Protein AF-A0A9D1YHA6-F1 (afdb_monomer_lite)

Foldseek 3Di:
DDDDDDDDDDPDDPPPVVVVPPPDPDPPDLQVLLVQQVVVQVPDQKDWAWDKDWDWDADPNDTWIKIKTKIKIWGNDPVWTKIWIWIWIDGRVDIWIKIWIDTDQKIWIQTRNDIDIDRHDPVRVVVVCCVQPPDLDDRVVQWAPWDWDQDP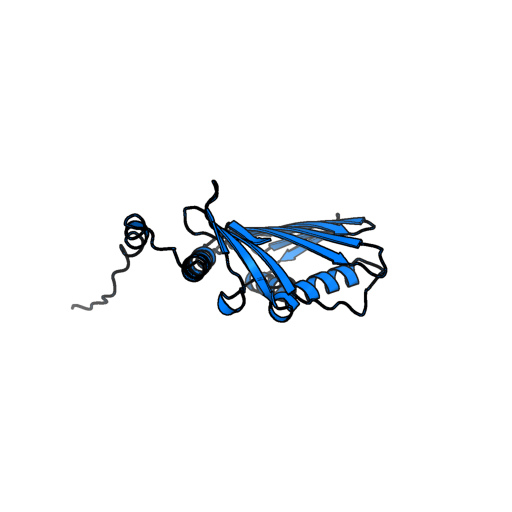FGIKTKTKGAQVSCVRVVVNVQVVCVVPPPDRDPDDGDGMDMKMWDAGPVSHTHYID

Structure (mmCIF, N/CA/C/O backbone):
data_AF-A0A9D1YHA6-F1
#
_entry.id   AF-A0A9D1YHA6-F1
#
loop_
_atom_site.group_PDB
_atom_site.id
_atom_site.type_symbol
_atom_site.label_atom_id
_atom_site.label_alt_id
_atom_site.label_comp_id
_atom_site.label_asym_id
_atom_site.label_entity_id
_atom_site.label_seq_id
_atom_site.pdbx_PDB_ins_code
_atom_site.Cartn_x
_atom_site.Cartn_y
_atom_site.Cartn_z
_atom_site.occupancy
_atom_site.B_iso_or_equiv
_atom_site.auth_seq_id
_atom_site.auth_comp_id
_atom_site.auth_asym_id
_atom_site.auth_atom_id
_atom_site.pdbx_PDB_model_num
ATOM 1 N N . MET A 1 1 ? 9.155 -53.802 -12.401 1.00 34.78 1 MET A N 1
ATOM 2 C CA . MET A 1 1 ? 9.850 -52.800 -11.570 1.00 34.78 1 MET A CA 1
ATOM 3 C C . MET A 1 1 ? 8.864 -51.696 -11.257 1.00 34.78 1 MET A C 1
ATOM 5 O O . MET A 1 1 ? 8.619 -50.834 -12.088 1.00 34.78 1 MET A O 1
ATOM 9 N N . GLU A 1 2 ? 8.238 -51.800 -10.090 1.00 32.78 2 GLU A N 1
ATOM 10 C CA . GLU A 1 2 ? 7.560 -50.682 -9.444 1.00 32.78 2 GLU A CA 1
ATOM 11 C C . GLU A 1 2 ? 8.609 -49.668 -8.976 1.00 32.78 2 GLU A C 1
ATOM 13 O O . GLU A 1 2 ? 9.651 -50.060 -8.452 1.00 32.78 2 GLU A O 1
ATOM 18 N N . ASN A 1 3 ? 8.306 -48.374 -9.086 1.00 31.22 3 ASN A N 1
ATOM 19 C CA . ASN A 1 3 ? 8.620 -47.468 -7.991 1.00 31.22 3 ASN A CA 1
ATOM 20 C C . ASN A 1 3 ? 7.616 -46.315 -7.935 1.00 31.22 3 ASN A C 1
ATOM 22 O O . ASN A 1 3 ? 7.449 -45.541 -8.874 1.00 31.22 3 ASN A O 1
ATOM 26 N N . LYS A 1 4 ? 6.928 -46.267 -6.796 1.00 36.62 4 LYS A N 1
ATOM 27 C CA . LYS A 1 4 ? 5.925 -45.290 -6.384 1.00 36.62 4 LYS A CA 1
ATOM 28 C C . LYS A 1 4 ? 6.600 -43.972 -6.002 1.00 36.62 4 LYS A C 1
ATOM 30 O O . LYS A 1 4 ? 7.615 -43.990 -5.311 1.00 36.62 4 LYS A O 1
ATOM 35 N N . LYS A 1 5 ? 5.932 -42.849 -6.273 1.00 32.72 5 LYS A N 1
ATOM 36 C CA . LYS A 1 5 ? 5.805 -41.769 -5.284 1.00 32.72 5 LYS A CA 1
ATOM 37 C C . LYS A 1 5 ? 4.345 -41.325 -5.215 1.00 32.72 5 LYS A C 1
ATOM 39 O O . LYS A 1 5 ? 3.792 -40.787 -6.165 1.00 32.72 5 LYS A O 1
ATOM 44 N N . CYS A 1 6 ? 3.739 -41.655 -4.078 1.00 28.19 6 CYS A N 1
ATOM 45 C CA . CYS A 1 6 ? 2.502 -41.093 -3.556 1.00 28.19 6 CYS A CA 1
ATOM 46 C C . CYS A 1 6 ? 2.697 -39.630 -3.120 1.00 28.19 6 CYS A C 1
ATOM 48 O O . CYS A 1 6 ? 3.820 -39.132 -3.082 1.00 28.19 6 CYS A O 1
ATOM 50 N N . VAL A 1 7 ? 1.582 -39.073 -2.635 1.00 27.59 7 VAL A N 1
ATOM 51 C CA . VAL A 1 7 ? 1.371 -37.832 -1.871 1.00 27.59 7 VAL A CA 1
ATOM 52 C C . VAL A 1 7 ? 0.896 -36.686 -2.768 1.00 27.59 7 VAL A C 1
ATOM 54 O O . VAL A 1 7 ? 1.603 -36.259 -3.662 1.00 27.59 7 VAL A O 1
ATOM 57 N N . GLY A 1 8 ? -0.305 -36.145 -2.603 1.00 23.52 8 GLY A N 1
ATOM 58 C CA . GLY A 1 8 ? -1.311 -36.345 -1.568 1.00 23.52 8 GLY 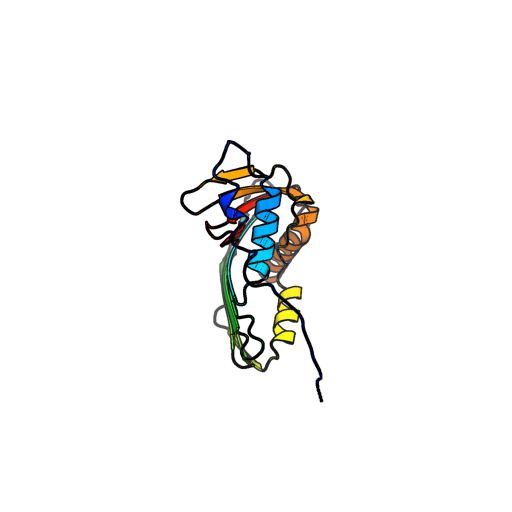A CA 1
ATOM 59 C C . GLY A 1 8 ? -2.441 -35.348 -1.807 1.00 23.52 8 GLY A C 1
ATOM 60 O O . GLY A 1 8 ? -2.242 -34.294 -2.401 1.00 23.52 8 GLY A O 1
ATOM 61 N N . TRP A 1 9 ? -3.640 -35.734 -1.402 1.00 31.47 9 TRP A N 1
ATOM 62 C CA . TRP A 1 9 ? -4.872 -34.974 -1.536 1.00 31.47 9 TRP A CA 1
ATOM 63 C C . TRP A 1 9 ? -4.775 -33.562 -0.937 1.00 31.47 9 TRP A C 1
ATOM 65 O O . TRP A 1 9 ? -4.384 -33.415 0.216 1.00 31.47 9 TRP A O 1
ATOM 75 N N . ALA A 1 10 ? -5.219 -32.550 -1.684 1.00 30.31 10 ALA A N 1
ATOM 76 C CA . ALA A 1 10 ? -5.719 -31.283 -1.132 1.00 30.31 10 ALA A CA 1
ATOM 77 C C . ALA A 1 10 ? -6.731 -30.595 -2.077 1.00 30.31 10 ALA A C 1
ATOM 79 O O . ALA A 1 10 ? -6.896 -29.379 -2.059 1.00 30.31 10 ALA A O 1
ATOM 80 N N . GLY A 1 11 ? -7.422 -31.374 -2.916 1.00 33.06 11 GLY A N 1
ATOM 81 C CA . GLY A 1 11 ? -8.695 -30.956 -3.498 1.00 33.06 11 GLY A CA 1
ATOM 82 C C . GLY A 1 11 ? -9.801 -31.268 -2.489 1.00 33.06 11 GLY A C 1
ATOM 83 O O . GLY A 1 11 ? -9.826 -32.376 -1.965 1.00 33.06 11 GLY A O 1
ATOM 84 N N . LEU A 1 12 ? -10.688 -30.304 -2.231 1.00 32.16 12 LEU A N 1
ATOM 85 C CA . LEU A 1 12 ? -11.806 -30.350 -1.270 1.00 32.16 12 LEU A CA 1
ATOM 86 C C . LEU A 1 12 ? -11.450 -30.216 0.223 1.00 32.16 12 LEU A C 1
ATOM 88 O O . LEU A 1 12 ? -11.663 -31.129 1.012 1.00 32.16 12 LEU A O 1
ATOM 92 N N . LEU A 1 13 ? -11.031 -29.022 0.652 1.00 32.69 13 LEU A N 1
ATOM 93 C CA . LEU A 1 13 ? -11.258 -28.575 2.041 1.00 32.69 13 LEU A CA 1
ATOM 94 C C . LEU A 1 13 ? -11.484 -27.056 2.181 1.00 32.69 13 LEU A C 1
ATOM 96 O O . LEU A 1 13 ? -11.386 -26.518 3.277 1.00 32.69 13 LEU A O 1
ATOM 100 N N . LEU A 1 14 ? -11.828 -26.355 1.088 1.00 34.94 14 LEU A N 1
ATOM 101 C CA . LEU A 1 14 ? -12.089 -24.905 1.117 1.00 34.94 14 LEU A CA 1
ATOM 102 C C . LEU A 1 14 ? -13.582 -24.520 1.080 1.00 34.94 14 LEU A C 1
AT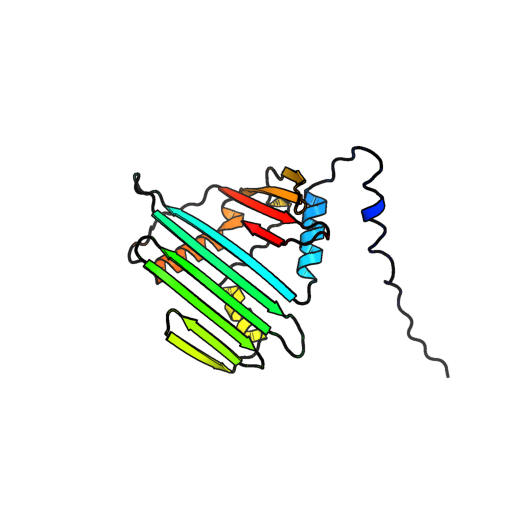OM 104 O O . LEU A 1 14 ? -13.910 -23.368 1.329 1.00 34.94 14 LEU A O 1
ATOM 108 N N . CYS A 1 15 ? -14.497 -25.464 0.827 1.00 34.50 15 CYS A N 1
ATOM 109 C CA . CYS A 1 15 ? -15.938 -25.175 0.716 1.00 34.50 15 CYS A CA 1
ATOM 110 C C . CYS A 1 15 ? -16.772 -25.539 1.959 1.00 34.50 15 CYS A C 1
ATOM 112 O O . CYS A 1 15 ? -17.969 -25.282 1.964 1.00 34.50 15 CYS A O 1
ATOM 114 N N . VAL A 1 16 ? -16.179 -26.111 3.017 1.00 36.28 16 VAL A N 1
ATOM 115 C CA . VAL A 1 16 ? -16.937 -26.605 4.193 1.00 36.28 16 VAL A CA 1
ATOM 116 C C . VAL A 1 16 ? -16.938 -25.623 5.378 1.00 36.28 16 VAL A C 1
ATOM 118 O O . VAL A 1 16 ? -17.734 -25.771 6.300 1.00 36.28 16 VAL A O 1
ATOM 121 N N . LEU A 1 17 ? -16.124 -24.561 5.349 1.00 40.34 17 LEU A N 1
ATOM 122 C CA . LEU A 1 17 ? -16.143 -23.531 6.403 1.00 40.34 17 LEU A CA 1
ATOM 123 C C . LEU A 1 17 ? -17.238 -22.467 6.209 1.00 40.34 17 LEU A C 1
ATOM 125 O O . LEU A 1 17 ? -17.644 -21.851 7.188 1.00 40.34 17 LEU A O 1
ATOM 129 N N . LEU A 1 18 ? -17.782 -22.298 4.995 1.00 42.56 18 LEU A N 1
ATOM 130 C CA . LEU A 1 18 ? -18.871 -21.340 4.741 1.00 42.56 18 LEU A CA 1
ATOM 131 C C . LEU A 1 18 ? -20.268 -21.863 5.116 1.00 42.56 18 LEU A C 1
ATOM 133 O O . LEU A 1 18 ? -21.186 -21.070 5.292 1.00 42.56 18 LEU A O 1
ATOM 137 N N . THR A 1 19 ? -20.455 -23.175 5.278 1.00 42.34 19 THR A N 1
ATOM 138 C CA . THR A 1 19 ? -21.773 -23.752 5.600 1.00 42.34 19 THR A CA 1
ATOM 139 C C . THR A 1 19 ? -22.068 -23.854 7.099 1.00 42.34 19 THR A C 1
ATOM 141 O O . THR A 1 19 ? -23.192 -24.188 7.457 1.00 42.34 19 THR A O 1
ATOM 144 N N . MET A 1 20 ? -21.113 -23.548 7.988 1.00 43.22 20 MET A N 1
ATOM 145 C CA . MET A 1 20 ? -21.358 -23.553 9.444 1.00 43.22 20 MET A CA 1
ATOM 146 C C . MET A 1 20 ? -21.878 -22.217 10.005 1.00 43.22 20 MET A C 1
ATOM 148 O O . MET A 1 20 ? -22.167 -22.146 11.192 1.00 43.22 20 MET A O 1
ATOM 152 N N . LEU A 1 21 ? -22.041 -21.173 9.183 1.00 43.38 21 LEU A N 1
ATOM 153 C CA . LEU A 1 21 ? -22.431 -19.832 9.653 1.00 43.38 21 LEU A CA 1
ATOM 154 C C . LEU A 1 21 ? -23.911 -19.467 9.437 1.00 43.38 21 LEU A C 1
ATOM 156 O O . LEU A 1 21 ? -24.328 -18.381 9.819 1.00 43.38 21 LEU A O 1
ATOM 160 N N . LEU A 1 22 ? -24.728 -20.362 8.869 1.00 42.78 22 LEU A N 1
ATOM 161 C CA . LEU A 1 22 ? -26.155 -20.097 8.605 1.00 42.78 22 LEU A CA 1
ATOM 162 C C . LEU A 1 22 ? -27.115 -20.803 9.582 1.00 42.78 22 LEU A C 1
ATOM 164 O O . LEU A 1 22 ? -28.307 -20.923 9.311 1.00 42.78 22 LEU A O 1
ATOM 168 N N . GLY A 1 23 ? -26.616 -21.249 10.738 1.00 39.34 23 GLY A N 1
ATOM 169 C CA . GLY A 1 23 ? -27.418 -21.878 11.788 1.00 39.34 23 GLY A CA 1
ATOM 170 C C . GLY A 1 23 ? -27.146 -21.280 13.165 1.00 39.34 23 GLY A C 1
ATOM 171 O O . GLY A 1 23 ? -26.328 -21.807 13.908 1.00 39.34 23 GLY A O 1
ATOM 172 N N . GLY A 1 24 ? -27.879 -20.222 13.522 1.00 34.75 24 GLY A N 1
ATOM 173 C CA . GLY A 1 24 ? -27.889 -19.631 14.866 1.00 34.75 24 GLY A CA 1
ATOM 174 C C . GLY A 1 24 ? -26.961 -18.424 15.022 1.00 34.75 24 GLY A C 1
ATOM 175 O O . GLY A 1 24 ? -25.910 -18.363 14.398 1.00 34.75 24 GLY A O 1
ATOM 176 N N . CYS A 1 25 ? -27.368 -17.454 15.849 1.00 42.62 25 CYS A N 1
ATOM 177 C CA . CYS A 1 25 ? -26.646 -16.221 16.190 1.00 42.62 25 CYS A CA 1
ATOM 178 C C . CYS A 1 25 ? -25.287 -16.479 16.871 1.00 42.62 25 CYS A C 1
ATOM 180 O O . CYS A 1 25 ? -25.093 -16.135 18.037 1.00 42.62 25 CYS A O 1
ATOM 182 N N . GLN A 1 26 ? -24.339 -17.097 16.177 1.00 48.19 26 GLN A N 1
ATOM 183 C CA . GLN A 1 26 ? -22.956 -17.156 16.608 1.00 48.19 26 GLN A CA 1
ATOM 184 C C . GLN A 1 26 ? -22.266 -15.919 16.048 1.00 48.19 26 GLN A C 1
ATOM 186 O O . GLN A 1 26 ? -22.027 -15.804 14.850 1.00 48.19 26 GLN A O 1
ATOM 191 N N . GLN A 1 27 ? -22.014 -14.957 16.933 1.00 59.53 27 GLN A N 1
ATOM 192 C CA . GLN A 1 27 ? -21.239 -13.765 16.623 1.00 59.53 27 GLN A CA 1
ATOM 193 C C . GLN A 1 27 ? -19.869 -14.221 16.106 1.00 59.53 27 GLN A C 1
ATOM 195 O O . GLN A 1 27 ? -19.070 -14.782 16.856 1.00 59.53 27 GLN A O 1
ATOM 200 N N . VAL A 1 28 ? -19.647 -14.062 14.802 1.00 67.81 28 VAL A N 1
ATOM 201 C CA . VAL A 1 28 ? -18.403 -14.451 14.139 1.00 67.81 28 VAL A CA 1
ATOM 202 C C . VAL A 1 28 ? -17.265 -13.664 14.781 1.00 67.81 28 VAL A C 1
ATOM 204 O O . VAL A 1 28 ? -17.340 -12.440 14.841 1.00 67.81 28 VAL A O 1
ATOM 207 N N . ASP A 1 29 ? -16.232 -14.351 15.281 1.00 83.25 29 ASP A N 1
ATOM 208 C CA . ASP A 1 29 ? -15.072 -13.685 15.882 1.00 83.25 29 ASP A CA 1
ATOM 209 C C . ASP A 1 29 ? -14.367 -12.831 14.812 1.00 83.25 29 ASP A C 1
ATOM 211 O O . ASP A 1 29 ? -13.764 -13.404 13.892 1.00 83.25 29 ASP A O 1
ATOM 215 N N . PRO A 1 30 ? -14.384 -11.486 14.922 1.00 84.31 30 PRO A N 1
ATOM 216 C CA . PRO A 1 30 ? -13.805 -10.599 13.915 1.00 84.31 30 PRO A CA 1
ATOM 217 C C . PRO A 1 30 ? -12.316 -10.869 13.674 1.00 84.31 30 PRO A C 1
ATOM 219 O O . PRO A 1 30 ? -11.812 -10.690 12.565 1.00 84.31 30 PRO A O 1
ATOM 222 N N . ARG A 1 31 ? -11.600 -11.358 14.696 1.00 86.88 31 ARG A N 1
ATOM 223 C CA . ARG A 1 31 ? -10.172 -11.685 14.593 1.00 86.88 31 ARG A CA 1
ATOM 224 C C . ARG A 1 31 ? -9.946 -12.855 13.645 1.00 86.88 31 ARG A C 1
ATOM 226 O O . ARG A 1 31 ? -9.036 -12.805 12.821 1.00 86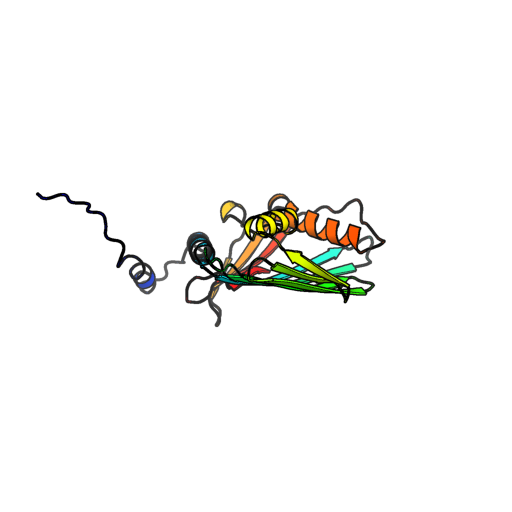.88 31 ARG A O 1
ATOM 233 N N . SER A 1 32 ? -10.784 -13.885 13.745 1.00 85.31 32 SER A N 1
ATOM 234 C CA . SER A 1 32 ? -10.693 -15.080 12.905 1.00 85.31 32 SER A CA 1
ATOM 235 C C . SER A 1 32 ? -10.937 -14.765 11.426 1.00 85.31 32 SER A C 1
ATOM 237 O O . SER A 1 32 ? -10.181 -15.229 10.569 1.00 85.31 32 SER A O 1
ATOM 239 N N . VAL A 1 33 ? -11.924 -13.908 11.136 1.00 85.69 33 VAL A N 1
ATOM 240 C CA . VAL A 1 33 ? -12.247 -13.468 9.772 1.00 85.69 33 VAL A CA 1
ATOM 241 C C . VAL A 1 33 ? -11.099 -12.660 9.188 1.00 85.69 33 VAL A C 1
ATOM 243 O O . VAL A 1 33 ? -10.645 -12.960 8.087 1.00 85.69 33 VAL A O 1
ATOM 246 N N . TYR A 1 34 ? -10.570 -11.693 9.944 1.00 84.69 34 TYR A N 1
ATOM 247 C CA . TYR A 1 34 ? -9.433 -10.896 9.496 1.00 84.69 34 TYR A CA 1
ATOM 248 C C . TYR A 1 34 ? -8.197 -11.761 9.211 1.00 84.69 34 TYR A C 1
ATOM 250 O O . TYR A 1 34 ? -7.599 -11.648 8.146 1.00 84.69 34 TYR A O 1
ATOM 258 N N . THR A 1 35 ? -7.827 -12.673 10.119 1.00 87.50 35 THR A N 1
ATOM 259 C CA . THR A 1 35 ? -6.670 -13.562 9.913 1.00 87.50 35 THR A CA 1
ATOM 260 C C . THR A 1 35 ? -6.844 -14.451 8.681 1.00 87.50 35 THR A C 1
ATOM 262 O O . THR A 1 35 ? -5.883 -14.690 7.946 1.00 87.50 35 THR A O 1
ATOM 265 N N . GLN A 1 36 ? -8.063 -14.931 8.420 1.00 86.44 36 GLN A N 1
ATOM 266 C CA . GLN A 1 36 ? -8.349 -15.690 7.207 1.00 86.44 36 GLN A CA 1
ATOM 267 C C . GLN A 1 36 ? -8.234 -14.817 5.953 1.00 86.44 36 GLN A C 1
ATOM 269 O O . GLN A 1 36 ? -7.604 -15.250 4.987 1.00 86.44 36 GLN A O 1
ATOM 274 N N . ALA A 1 37 ? -8.791 -13.604 5.979 1.00 86.31 37 ALA A N 1
ATOM 275 C CA . ALA A 1 37 ? -8.729 -12.671 4.862 1.00 86.31 37 ALA A CA 1
ATOM 276 C C . ALA A 1 37 ? -7.283 -12.276 4.538 1.00 86.31 37 ALA A C 1
ATOM 278 O O . ALA A 1 37 ? -6.869 -12.375 3.387 1.00 86.31 37 ALA A O 1
ATOM 279 N N . GLN A 1 38 ? -6.474 -11.969 5.557 1.00 85.19 38 GLN A N 1
ATOM 280 C CA . GLN A 1 38 ? -5.047 -11.684 5.404 1.00 85.19 38 GLN A CA 1
ATOM 281 C C . GLN A 1 38 ? -4.312 -12.854 4.738 1.00 85.19 38 GLN A C 1
ATOM 283 O O . GLN A 1 38 ? -3.593 -12.660 3.761 1.00 85.19 38 GLN A O 1
ATOM 288 N N . LYS A 1 39 ? -4.530 -14.088 5.213 1.00 86.38 39 LYS A N 1
ATOM 289 C CA . LYS A 1 39 ? -3.913 -15.282 4.618 1.00 86.38 39 LYS A CA 1
ATOM 290 C C . LYS A 1 39 ? -4.341 -15.491 3.164 1.00 86.38 39 LYS A C 1
ATOM 292 O O . LYS A 1 39 ? -3.531 -15.927 2.351 1.00 86.38 39 LYS A O 1
ATOM 297 N N . LYS A 1 40 ? -5.612 -15.234 2.846 1.00 86.62 40 LYS A N 1
ATOM 298 C CA . LYS A 1 40 ? -6.161 -15.436 1.503 1.00 86.62 40 LYS A CA 1
ATOM 299 C C . LYS A 1 40 ? -5.653 -14.382 0.521 1.00 86.62 40 LYS A C 1
ATOM 301 O O . LYS A 1 40 ? -5.254 -14.748 -0.580 1.00 86.62 40 LYS A O 1
ATOM 306 N N . THR A 1 41 ? -5.615 -13.116 0.934 1.00 81.25 41 THR A N 1
ATOM 307 C CA . THR A 1 41 ? -5.044 -12.011 0.154 1.00 81.25 41 THR A CA 1
ATOM 308 C C . THR A 1 41 ? -3.546 -12.210 -0.070 1.00 81.25 41 THR A C 1
ATOM 310 O O . THR A 1 41 ? -3.093 -12.110 -1.203 1.00 81.25 41 THR A O 1
ATOM 313 N N . ALA A 1 42 ? -2.788 -12.618 0.955 1.00 79.50 42 ALA A N 1
ATOM 314 C CA . ALA A 1 42 ? -1.352 -12.893 0.829 1.00 79.50 42 ALA A CA 1
ATOM 315 C C . ALA A 1 42 ? -1.012 -14.068 -0.111 1.00 79.50 42 ALA A C 1
ATOM 317 O O . ALA A 1 42 ? 0.137 -14.222 -0.512 1.00 79.50 42 ALA A O 1
ATOM 318 N N . ALA A 1 43 ? -1.989 -14.916 -0.447 1.00 84.12 43 ALA A N 1
ATOM 319 C CA . ALA A 1 43 ? -1.815 -16.038 -1.368 1.00 84.12 43 ALA A CA 1
ATOM 320 C C . ALA A 1 43 ? -2.167 -15.697 -2.829 1.00 84.12 43 ALA A C 1
ATOM 322 O O . ALA A 1 43 ? -2.115 -16.583 -3.685 1.00 84.12 43 ALA A O 1
ATOM 323 N N . LEU A 1 44 ? -2.576 -14.458 -3.123 1.00 82.94 44 LEU A N 1
ATOM 324 C CA . LEU A 1 44 ? -2.896 -14.031 -4.481 1.00 82.94 44 LEU A CA 1
ATOM 325 C C . LEU A 1 44 ? -1.621 -13.909 -5.329 1.00 82.94 44 LEU A C 1
ATOM 327 O O . LEU A 1 44 ? -0.636 -13.317 -4.905 1.00 82.94 44 LEU A O 1
ATOM 331 N N . SER A 1 45 ? -1.670 -14.408 -6.566 1.00 83.62 45 SER A N 1
ATOM 332 C CA . SER A 1 45 ? -0.617 -14.197 -7.574 1.00 83.62 45 SER A CA 1
ATOM 333 C C . SER A 1 45 ? -0.663 -12.803 -8.207 1.00 83.62 45 SER A C 1
ATOM 335 O O . SER A 1 45 ? 0.135 -12.490 -9.084 1.00 83.62 45 SER A O 1
ATOM 337 N N . GLY A 1 46 ? -1.595 -11.955 -7.784 1.00 82.50 46 GLY A N 1
ATOM 338 C CA . GLY A 1 46 ? -1.641 -10.552 -8.149 1.00 82.50 46 GLY A CA 1
ATOM 339 C C . GLY A 1 46 ? -2.697 -9.802 -7.351 1.00 82.50 46 GLY A C 1
ATOM 340 O O . GLY A 1 46 ? -3.714 -10.379 -6.961 1.00 82.50 46 GLY A O 1
ATOM 341 N N . SER A 1 47 ? -2.446 -8.524 -7.103 1.00 81.50 47 SER A N 1
ATOM 342 C CA . SER A 1 47 ? -3.344 -7.638 -6.365 1.00 81.50 47 SER A CA 1
ATOM 343 C C . SER A 1 47 ? -3.385 -6.260 -7.015 1.00 81.50 47 SER A C 1
ATOM 345 O O . SER A 1 47 ? -2.454 -5.850 -7.710 1.00 81.50 47 SER A O 1
ATOM 347 N N . GLU A 1 48 ? -4.495 -5.563 -6.799 1.00 84.38 48 GLU A N 1
ATOM 348 C CA . GLU A 1 48 ? -4.608 -4.122 -6.972 1.00 84.38 48 GLU A CA 1
ATOM 349 C C . GLU A 1 48 ? -4.998 -3.556 -5.612 1.00 84.38 48 GLU A C 1
ATOM 351 O O . GLU A 1 48 ? -6.009 -3.950 -5.033 1.00 84.38 48 GLU A O 1
ATOM 356 N N . GLU A 1 49 ? -4.149 -2.690 -5.083 1.00 76.94 49 GLU A N 1
ATOM 357 C CA . GLU A 1 49 ? -4.256 -2.121 -3.750 1.00 76.94 49 GLU A CA 1
ATOM 358 C C . GLU A 1 49 ? -4.367 -0.609 -3.874 1.00 76.94 49 GLU A C 1
ATOM 360 O O . GLU A 1 49 ? -3.561 0.034 -4.548 1.00 76.94 49 GLU A O 1
ATOM 365 N N . HIS A 1 50 ? -5.371 -0.048 -3.209 1.00 81.06 50 HIS A N 1
ATOM 366 C CA . HIS A 1 50 ? -5.528 1.388 -3.056 1.00 81.06 50 HIS A CA 1
ATOM 367 C C . HIS A 1 50 ? -5.219 1.744 -1.602 1.00 81.06 50 HIS A C 1
ATOM 369 O O . HIS A 1 50 ? -5.862 1.248 -0.675 1.00 81.06 50 HIS A O 1
ATOM 375 N N . ILE A 1 51 ? -4.204 2.581 -1.419 1.00 77.38 51 ILE A N 1
ATOM 376 C CA . ILE A 1 51 ? -3.722 3.070 -0.136 1.00 77.38 51 ILE A CA 1
ATOM 377 C C . ILE A 1 51 ? -3.946 4.580 -0.092 1.00 77.38 51 ILE A C 1
ATOM 379 O O . ILE A 1 51 ? -3.379 5.317 -0.897 1.00 77.38 51 ILE A O 1
ATOM 383 N N . GLN A 1 52 ? -4.723 5.038 0.887 1.00 82.19 52 GLN A N 1
ATOM 384 C CA . GLN A 1 52 ? -4.912 6.457 1.164 1.00 82.19 52 GLN A CA 1
ATOM 385 C C . GLN A 1 52 ? -4.346 6.783 2.549 1.00 82.19 52 GLN A C 1
ATOM 387 O O . GLN A 1 52 ? -4.897 6.362 3.562 1.00 82.19 52 GLN A O 1
ATOM 392 N N . LEU A 1 53 ? -3.260 7.556 2.612 1.00 79.19 53 LEU A N 1
ATOM 393 C CA . LEU A 1 53 ? -2.744 8.103 3.869 1.00 79.19 53 LEU A CA 1
ATOM 394 C C . LEU A 1 53 ? -3.088 9.583 3.981 1.00 79.19 53 LEU A C 1
ATOM 396 O O . LEU A 1 53 ? -2.857 10.354 3.055 1.00 79.19 53 LEU A O 1
ATOM 400 N N . THR A 1 54 ? -3.563 9.991 5.156 1.00 83.25 54 THR A N 1
ATOM 401 C CA . THR A 1 54 ? -3.715 11.403 5.520 1.00 83.25 54 THR A CA 1
ATOM 402 C C . THR A 1 54 ? -2.978 11.677 6.824 1.00 83.25 54 THR A C 1
ATOM 404 O O . THR A 1 54 ? -3.276 11.069 7.851 1.00 83.25 54 THR A O 1
ATOM 407 N N . LEU A 1 55 ? -2.030 12.612 6.795 1.00 80.56 55 LEU A N 1
ATOM 408 C CA . LEU A 1 55 ? -1.385 13.148 7.988 1.00 80.56 55 LEU A CA 1
ATOM 409 C C . LEU A 1 55 ? -1.872 14.575 8.218 1.00 80.56 55 LEU A C 1
ATOM 411 O O . LEU A 1 55 ? -1.738 15.435 7.350 1.00 80.56 55 LEU A O 1
ATOM 415 N N . VAL A 1 56 ? -2.404 14.822 9.411 1.00 80.81 56 VAL A N 1
ATOM 416 C CA . VAL A 1 56 ? -2.773 16.161 9.869 1.00 80.81 56 VAL A CA 1
ATOM 417 C C . VAL A 1 56 ? -1.777 16.591 10.936 1.00 80.81 56 VAL A C 1
ATOM 419 O O . VAL A 1 56 ? -1.606 15.908 11.947 1.00 80.81 56 VAL A O 1
ATOM 422 N N . LEU A 1 57 ? -1.111 17.715 10.697 1.00 77.81 57 LEU A N 1
ATOM 423 C CA . LEU A 1 57 ? -0.224 18.366 11.650 1.00 77.81 57 LEU A CA 1
ATOM 424 C C . LEU A 1 57 ? -0.903 19.633 12.154 1.00 77.81 57 LEU A C 1
ATOM 426 O O . LEU A 1 57 ? -1.231 20.499 11.354 1.00 77.81 57 LEU A O 1
ATOM 430 N N . ASP A 1 58 ? -1.081 19.748 13.467 1.00 75.19 58 ASP A N 1
ATOM 431 C CA . ASP A 1 58 ? -1.688 20.921 14.106 1.00 75.19 58 ASP A CA 1
ATOM 432 C C . ASP A 1 58 ? -0.723 21.559 15.122 1.00 75.19 58 ASP A C 1
ATOM 434 O O . ASP A 1 58 ? -0.860 21.369 16.336 1.00 75.19 58 ASP A O 1
ATOM 438 N N . PRO A 1 59 ? 0.328 22.257 14.653 1.00 69.44 59 PRO A N 1
ATOM 439 C CA . PRO A 1 59 ? 1.107 23.141 15.501 1.00 69.44 59 PRO A CA 1
ATOM 440 C C . PRO A 1 59 ? 0.306 24.418 15.792 1.00 69.44 59 PRO A C 1
ATOM 442 O O . PRO A 1 59 ? -0.017 25.188 14.889 1.00 69.44 59 PRO A O 1
ATOM 445 N N . GLU A 1 60 ? 0.010 24.657 17.071 1.00 65.12 60 GLU A N 1
ATOM 446 C CA . GLU A 1 60 ? -0.507 25.941 17.577 1.00 65.12 60 GLU A CA 1
ATOM 447 C C . GLU A 1 60 ? -1.779 26.463 16.863 1.00 65.12 60 GLU A C 1
ATOM 449 O O . GLU A 1 60 ? -2.003 27.671 16.780 1.00 65.12 60 GLU A O 1
ATOM 454 N N . GLY A 1 61 ? -2.645 25.564 16.374 1.00 62.69 61 GLY A N 1
ATOM 455 C CA . GLY A 1 61 ? -3.927 25.903 15.745 1.00 62.69 61 GLY A CA 1
ATOM 456 C C . GLY A 1 61 ? -3.872 26.115 14.228 1.00 62.69 61 GLY A C 1
ATOM 457 O O . GLY A 1 61 ? -4.888 26.491 13.638 1.00 62.69 61 GLY A O 1
ATOM 458 N N . GLN A 1 62 ? -2.723 25.892 13.579 1.00 68.00 62 GLN A N 1
ATOM 459 C CA . GLN A 1 62 ? -2.609 25.867 12.118 1.00 68.00 62 GLN A CA 1
ATOM 460 C C . GLN A 1 62 ? -2.567 24.426 11.606 1.00 68.00 62 GLN A C 1
ATOM 462 O O . GLN A 1 62 ? -1.505 23.827 11.467 1.00 68.00 62 GLN A O 1
ATOM 467 N N . SER A 1 63 ? -3.737 23.882 11.269 1.00 78.81 63 SER A N 1
ATOM 468 C CA . SER A 1 63 ? -3.844 22.541 10.694 1.00 78.81 63 SER A CA 1
ATOM 469 C C . SER A 1 63 ? -3.298 22.500 9.263 1.00 78.81 63 SER A C 1
ATOM 471 O O . SER A 1 63 ? -3.876 23.089 8.350 1.00 78.81 63 SER A O 1
ATOM 473 N N . SER A 1 64 ? -2.218 21.753 9.055 1.00 83.50 64 SER A N 1
ATOM 474 C CA . SER A 1 64 ? -1.691 21.375 7.742 1.00 83.50 64 SER A CA 1
ATOM 475 C C . SER A 1 64 ? -2.040 19.922 7.443 1.00 83.50 64 SER A C 1
ATOM 477 O O . SER A 1 64 ? -1.853 19.051 8.292 1.00 83.50 64 SER A O 1
ATOM 479 N N . GLN A 1 65 ? -2.528 19.653 6.234 1.00 87.00 65 GLN A N 1
ATOM 480 C CA . GLN A 1 65 ? -2.895 18.311 5.792 1.00 87.00 65 GLN A CA 1
ATOM 481 C C . GLN A 1 65 ? -1.979 17.857 4.656 1.00 87.00 65 GLN A C 1
ATOM 483 O O . GLN A 1 65 ? -1.739 18.597 3.705 1.00 87.00 65 GLN A O 1
ATOM 488 N N . TYR A 1 66 ? -1.500 16.624 4.769 1.00 86.88 66 TYR A N 1
ATOM 489 C CA . TYR A 1 66 ? -0.687 15.938 3.775 1.00 86.88 66 TYR A CA 1
ATOM 490 C C . TYR A 1 66 ? -1.412 14.661 3.385 1.00 86.88 66 TYR A C 1
ATOM 492 O O . TYR A 1 66 ? -1.802 13.887 4.265 1.00 86.88 66 TYR A O 1
ATOM 500 N N . THR A 1 67 ? -1.610 14.441 2.091 1.00 88.31 67 THR A N 1
ATOM 501 C CA . THR A 1 67 ? -2.277 13.242 1.586 1.00 88.31 67 THR A CA 1
ATOM 502 C C . THR A 1 67 ? -1.395 12.504 0.598 1.00 88.31 67 THR A C 1
ATOM 504 O O . THR A 1 67 ? -0.748 13.120 -0.251 1.00 88.31 67 THR A O 1
ATOM 507 N N . TRP A 1 68 ? -1.423 11.181 0.690 1.00 87.06 68 TRP A N 1
ATOM 508 C CA . TRP A 1 68 ? -0.843 10.267 -0.282 1.00 87.06 68 TRP A CA 1
ATOM 509 C C . TRP A 1 68 ? -1.955 9.342 -0.762 1.00 87.06 68 TRP A C 1
ATOM 511 O O . TRP A 1 68 ? -2.496 8.576 0.035 1.00 87.06 68 TRP A O 1
ATOM 521 N N . ASP A 1 69 ? -2.306 9.446 -2.037 1.00 89.00 69 ASP A N 1
ATOM 522 C CA . ASP A 1 69 ? -3.213 8.537 -2.732 1.00 89.00 69 ASP A CA 1
ATOM 523 C C . ASP A 1 69 ? -2.352 7.649 -3.632 1.00 89.00 69 ASP A C 1
ATOM 525 O O . ASP A 1 69 ? -1.627 8.149 -4.494 1.00 89.00 69 ASP A O 1
ATOM 529 N N . ILE A 1 70 ? -2.315 6.350 -3.347 1.00 86.94 70 ILE A N 1
ATOM 530 C CA . ILE A 1 70 ? -1.432 5.395 -4.013 1.00 86.94 70 ILE A CA 1
ATOM 531 C C . ILE A 1 70 ? -2.276 4.231 -4.516 1.00 86.94 70 ILE A C 1
ATOM 533 O O . ILE A 1 70 ? -2.913 3.528 -3.736 1.00 86.94 70 ILE A O 1
ATOM 537 N N . THR A 1 71 ? -2.213 3.972 -5.818 1.00 87.50 71 THR A N 1
ATOM 538 C CA . THR A 1 71 ? -2.709 2.735 -6.423 1.00 87.50 71 THR A CA 1
ATOM 539 C C . THR A 1 71 ? -1.523 1.883 -6.843 1.00 87.50 71 THR A C 1
ATOM 541 O O . THR A 1 71 ? -0.705 2.312 -7.658 1.00 87.50 71 THR A O 1
ATOM 544 N N . ALA A 1 72 ? -1.439 0.665 -6.322 1.00 86.12 72 ALA A N 1
ATOM 545 C CA . ALA A 1 72 ? -0.382 -0.280 -6.641 1.00 86.12 72 ALA A CA 1
ATOM 546 C C . ALA A 1 72 ? -0.975 -1.574 -7.205 1.00 86.12 72 ALA A C 1
ATOM 548 O O . ALA A 1 72 ? -1.866 -2.173 -6.612 1.00 86.12 72 ALA A O 1
ATOM 549 N N . LYS A 1 73 ? -0.482 -2.009 -8.362 1.00 89.25 73 LYS A N 1
ATOM 550 C CA . LYS A 1 73 ? -0.856 -3.262 -9.016 1.00 89.25 73 LYS A CA 1
ATOM 551 C C . LYS A 1 73 ? 0.361 -4.156 -9.101 1.00 89.25 73 LYS A C 1
ATOM 553 O O . LYS A 1 73 ? 1.419 -3.716 -9.553 1.00 89.25 73 LYS A O 1
ATOM 558 N N . PHE A 1 74 ? 0.201 -5.415 -8.728 1.00 87.12 74 PHE A N 1
ATOM 559 C CA . PHE A 1 74 ? 1.271 -6.401 -8.757 1.00 87.12 74 PHE A CA 1
ATOM 560 C C . PHE A 1 74 ? 0.802 -7.669 -9.454 1.00 87.12 74 PHE A C 1
ATOM 562 O O . PHE A 1 74 ? -0.317 -8.132 -9.246 1.00 87.12 74 PHE A O 1
ATOM 569 N N . VAL A 1 75 ? 1.695 -8.265 -10.235 1.00 87.31 75 VAL A N 1
ATOM 570 C CA . VAL A 1 75 ? 1.580 -9.635 -10.729 1.00 87.31 75 VAL A CA 1
ATOM 571 C C . VAL A 1 75 ? 2.807 -10.385 -10.234 1.00 87.31 75 VAL A C 1
ATOM 573 O O . VAL A 1 75 ? 3.932 -10.118 -10.660 1.00 87.31 75 VAL A O 1
ATOM 576 N N . GLN A 1 76 ? 2.583 -11.312 -9.312 1.00 78.62 76 GLN A N 1
ATOM 577 C CA . GLN A 1 76 ? 3.570 -12.241 -8.781 1.00 78.62 76 GLN A CA 1
ATOM 578 C C . GLN A 1 76 ? 3.551 -13.518 -9.629 1.00 78.62 76 GLN A C 1
ATOM 580 O O . GLN A 1 76 ? 2.964 -14.534 -9.259 1.00 78.62 76 GLN A O 1
ATOM 585 N N . ASP A 1 77 ? 4.176 -13.437 -10.803 1.00 83.94 77 ASP A N 1
ATOM 586 C CA . ASP A 1 77 ? 4.450 -14.582 -11.670 1.00 83.94 77 ASP A CA 1
ATOM 587 C C . ASP A 1 77 ? 5.963 -14.796 -11.767 1.00 83.94 77 ASP A C 1
ATOM 589 O O . ASP A 1 77 ? 6.709 -13.857 -12.043 1.00 83.94 77 ASP A O 1
ATOM 593 N N . ASP A 1 78 ? 6.420 -16.032 -11.563 1.00 77.69 78 ASP A N 1
ATOM 594 C CA . ASP A 1 78 ? 7.852 -16.366 -11.548 1.00 77.69 78 ASP A CA 1
ATOM 595 C C . ASP A 1 78 ? 8.550 -16.103 -12.894 1.00 77.69 78 ASP A C 1
ATOM 597 O O . ASP A 1 78 ? 9.773 -15.969 -12.947 1.00 77.69 78 ASP A O 1
ATOM 601 N N . LYS A 1 79 ? 7.801 -16.066 -14.003 1.00 83.69 79 LYS A N 1
ATOM 602 C CA . LYS A 1 79 ? 8.348 -15.911 -15.359 1.00 83.69 79 LYS A CA 1
ATOM 603 C C . LYS A 1 79 ? 8.175 -14.500 -15.901 1.00 83.69 79 LYS A C 1
ATOM 605 O O . LYS A 1 79 ? 8.920 -14.086 -16.786 1.00 83.69 79 LYS A O 1
ATOM 610 N N . SER A 1 80 ? 7.148 -13.789 -15.462 1.00 88.06 80 SER A N 1
ATOM 611 C CA . SER A 1 80 ? 6.757 -12.485 -15.988 1.00 88.06 80 SER A CA 1
ATOM 612 C C . SER A 1 80 ? 6.145 -11.622 -14.885 1.00 88.06 80 SER A C 1
ATOM 614 O O . SER A 1 80 ? 4.972 -11.254 -14.981 1.00 88.06 80 SER A O 1
ATOM 616 N N . PRO A 1 81 ? 6.927 -11.276 -13.846 1.00 90.81 81 PRO A N 1
ATOM 617 C CA . PRO A 1 81 ? 6.443 -10.398 -12.800 1.00 90.81 81 PRO A CA 1
ATOM 618 C C . PRO A 1 81 ? 6.212 -8.996 -13.363 1.00 90.81 81 PRO A C 1
ATOM 620 O O . PRO A 1 81 ? 6.978 -8.502 -14.199 1.00 90.81 81 PRO A O 1
ATOM 623 N N . GLN A 1 82 ? 5.146 -8.355 -12.900 1.00 92.62 82 GLN A N 1
ATOM 624 C CA . GLN A 1 82 ? 4.780 -7.005 -13.312 1.00 92.62 82 GLN A CA 1
ATOM 625 C C . GLN A 1 82 ? 4.404 -6.179 -12.099 1.00 92.62 82 GLN A C 1
ATOM 627 O O . GLN A 1 82 ? 3.889 -6.694 -11.106 1.00 92.62 82 GLN A O 1
ATOM 632 N N . MET A 1 83 ? 4.653 -4.883 -12.200 1.00 91.94 83 MET A N 1
ATOM 633 C CA . MET A 1 83 ? 4.249 -3.936 -11.180 1.00 91.94 83 MET A CA 1
ATOM 634 C C . MET A 1 83 ? 3.900 -2.609 -11.822 1.00 91.94 83 MET A C 1
ATOM 636 O O . MET A 1 83 ? 4.635 -2.126 -12.676 1.00 91.94 83 MET A O 1
ATOM 640 N N . GLU A 1 84 ? 2.830 -1.991 -11.358 1.00 92.44 84 GLU A N 1
ATOM 641 C CA . GLU A 1 84 ? 2.467 -0.626 -11.699 1.00 92.44 84 GLU A CA 1
ATOM 642 C C . GLU A 1 84 ? 2.132 0.118 -10.409 1.00 92.44 84 GLU A C 1
ATOM 644 O O . GLU A 1 84 ? 1.333 -0.362 -9.614 1.00 92.44 84 GLU A O 1
ATOM 649 N N . ILE A 1 85 ? 2.741 1.276 -10.180 1.00 91.06 85 ILE A N 1
ATOM 650 C CA . ILE A 1 85 ? 2.432 2.136 -9.037 1.00 91.06 85 ILE A CA 1
ATOM 651 C C . ILE A 1 85 ? 2.102 3.519 -9.577 1.00 91.06 85 ILE A C 1
ATOM 653 O O . ILE A 1 85 ? 2.868 4.092 -10.349 1.00 91.06 85 ILE A O 1
ATOM 657 N N . ARG A 1 86 ? 0.958 4.051 -9.163 1.00 92.62 86 ARG A N 1
ATOM 658 C CA . ARG A 1 86 ? 0.519 5.424 -9.407 1.00 92.62 86 ARG A CA 1
ATOM 659 C C . ARG A 1 86 ? 0.354 6.098 -8.065 1.00 92.62 86 ARG A C 1
ATOM 661 O O . ARG A 1 86 ? -0.224 5.499 -7.162 1.00 92.62 86 ARG A O 1
ATOM 668 N N . SER A 1 87 ? 0.842 7.320 -7.938 1.00 90.75 87 SER A N 1
ATOM 669 C CA . SER A 1 87 ? 0.671 8.088 -6.717 1.00 90.75 87 SER A CA 1
ATOM 670 C C . SER A 1 87 ? 0.377 9.548 -7.019 1.00 90.75 87 SER A C 1
ATOM 672 O O . SER A 1 87 ? 1.060 10.184 -7.822 1.00 90.75 87 SER A O 1
ATOM 674 N N . GLU A 1 88 ? -0.641 10.067 -6.344 1.00 91.75 88 GLU A N 1
ATOM 675 C CA . GLU A 1 88 ? -0.990 11.479 -6.299 1.00 91.75 88 GLU A CA 1
ATOM 676 C C . GLU A 1 88 ? -0.850 11.964 -4.857 1.00 91.75 88 GLU A C 1
ATOM 678 O O . GLU A 1 88 ? -1.565 11.545 -3.947 1.00 91.75 88 GLU A O 1
ATOM 683 N N . ASN A 1 89 ? 0.114 12.853 -4.639 1.00 89.25 89 ASN A N 1
ATOM 684 C CA . ASN A 1 89 ? 0.439 13.366 -3.316 1.00 89.25 89 ASN A CA 1
ATOM 685 C C . ASN A 1 89 ? 0.072 14.843 -3.251 1.00 89.25 89 ASN A C 1
ATOM 687 O O . ASN A 1 89 ? 0.455 15.609 -4.135 1.00 89.25 89 ASN A O 1
ATOM 691 N N . THR A 1 90 ? -0.641 15.256 -2.205 1.00 89.69 90 THR A N 1
ATOM 692 C CA . THR A 1 90 ? -1.018 16.660 -1.993 1.00 89.69 90 THR A CA 1
ATOM 693 C C . THR A 1 90 ? -0.468 17.152 -0.669 1.00 89.69 90 THR A C 1
ATOM 695 O O . THR A 1 90 ? -0.738 16.595 0.393 1.00 89.69 90 THR A O 1
ATOM 698 N N . PHE A 1 91 ? 0.368 18.177 -0.760 1.00 87.94 91 PHE A N 1
ATOM 699 C CA . PHE A 1 91 ? 1.000 18.873 0.349 1.00 87.94 91 PHE A CA 1
ATOM 700 C C . PHE A 1 91 ? 0.385 20.284 0.421 1.00 87.94 91 PHE A C 1
ATOM 702 O O . PHE A 1 91 ? -0.206 20.739 -0.562 1.00 87.94 91 PHE A O 1
ATOM 709 N N . PRO A 1 92 ? 0.516 21.016 1.542 1.00 85.75 92 PRO A N 1
ATOM 710 C CA . PRO A 1 92 ? -0.134 22.321 1.696 1.00 85.75 92 PRO A CA 1
ATOM 711 C C . PRO A 1 92 ? 0.177 23.344 0.591 1.00 85.75 92 PRO A C 1
ATOM 713 O O . PRO A 1 92 ? -0.667 24.177 0.273 1.00 85.75 92 PRO A O 1
ATOM 716 N N . ASP A 1 93 ? 1.377 23.297 0.009 1.00 83.62 93 ASP A N 1
ATOM 717 C CA . ASP A 1 93 ? 1.869 24.267 -0.972 1.00 83.62 93 ASP A CA 1
ATOM 718 C C . ASP A 1 93 ? 1.944 23.732 -2.412 1.00 83.62 93 ASP A C 1
ATOM 720 O O . ASP A 1 93 ? 2.215 24.511 -3.329 1.00 83.62 93 ASP A O 1
ATOM 724 N N . ARG A 1 94 ? 1.731 22.427 -2.638 1.00 85.56 94 ARG A N 1
ATOM 725 C CA . ARG A 1 94 ? 1.894 21.784 -3.954 1.00 85.56 94 ARG A CA 1
ATOM 726 C C . ARG A 1 94 ? 1.360 20.358 -4.004 1.00 85.56 94 ARG A C 1
ATOM 728 O O . ARG A 1 94 ? 1.190 19.705 -2.981 1.00 85.56 94 ARG A O 1
ATOM 735 N N . SER A 1 95 ? 1.213 19.852 -5.221 1.00 89.12 95 SER A N 1
ATOM 736 C CA . SER A 1 95 ? 0.910 18.448 -5.486 1.00 89.12 95 SER A CA 1
ATOM 737 C C . SER A 1 95 ? 1.981 17.831 -6.376 1.00 89.12 95 SER A C 1
ATOM 739 O O . SER A 1 95 ? 2.618 18.526 -7.171 1.00 89.12 95 SER A O 1
ATOM 741 N N . PHE A 1 96 ? 2.166 16.522 -6.246 1.00 87.88 96 PHE A N 1
ATOM 742 C CA . PHE A 1 96 ? 3.117 15.752 -7.033 1.00 87.88 96 PHE A CA 1
ATOM 743 C C . PHE A 1 96 ? 2.449 14.494 -7.561 1.00 87.88 96 PHE A C 1
ATOM 745 O O . PHE A 1 96 ? 1.679 13.846 -6.852 1.00 87.88 96 PHE A O 1
ATOM 752 N N . TYR A 1 97 ? 2.802 14.141 -8.787 1.00 90.69 97 TYR A N 1
ATOM 753 C CA . TYR A 1 97 ? 2.427 12.884 -9.406 1.00 90.69 97 TYR A CA 1
ATOM 754 C C . TYR A 1 97 ? 3.669 12.018 -9.569 1.00 90.69 97 TYR A C 1
ATOM 756 O O . TYR A 1 97 ? 4.701 12.513 -10.031 1.00 90.69 97 TYR A O 1
ATOM 764 N N . SER A 1 98 ? 3.552 10.737 -9.238 1.00 90.94 98 SER A N 1
ATOM 765 C CA . SER A 1 98 ? 4.530 9.737 -9.644 1.00 90.94 98 SER A CA 1
ATOM 766 C C . SER A 1 98 ? 3.870 8.528 -10.285 1.00 90.94 98 SER A C 1
ATOM 768 O O . SER A 1 98 ? 2.780 8.080 -9.914 1.00 90.94 98 SER A O 1
ATOM 770 N N . TYR A 1 99 ? 4.566 7.989 -11.275 1.00 94.00 99 TYR A N 1
ATOM 771 C CA . TYR A 1 99 ? 4.209 6.764 -11.960 1.00 94.00 99 TYR A CA 1
ATOM 772 C C . TYR A 1 99 ? 5.426 5.866 -12.061 1.00 94.00 99 TYR A C 1
ATOM 774 O O . TYR A 1 99 ? 6.508 6.302 -12.439 1.00 94.00 99 TYR A O 1
ATOM 782 N N . SER A 1 100 ? 5.251 4.590 -11.757 1.00 93.12 100 SER A N 1
ATOM 783 C CA . SER A 1 100 ? 6.286 3.580 -11.895 1.00 93.12 100 SER A CA 1
ATOM 784 C C . SER A 1 100 ? 5.721 2.333 -12.554 1.00 93.12 100 SER A C 1
ATOM 786 O O . SER A 1 100 ? 4.641 1.871 -12.198 1.00 93.12 100 SER A O 1
ATOM 788 N N . LEU A 1 101 ? 6.470 1.764 -13.494 1.00 94.94 101 LEU A N 1
ATOM 789 C CA . LEU A 1 101 ? 6.115 0.535 -14.196 1.00 94.94 101 LEU A CA 1
ATOM 790 C C . LEU A 1 101 ? 7.312 -0.406 -14.231 1.00 94.94 101 LEU A C 1
ATOM 792 O O . LEU A 1 101 ? 8.411 -0.027 -14.628 1.00 94.94 101 LEU A O 1
ATOM 796 N N . TYR A 1 102 ? 7.071 -1.661 -13.886 1.00 93.94 102 TYR A N 1
ATOM 797 C CA . TYR A 1 102 ? 7.985 -2.760 -14.109 1.00 93.94 102 TYR A CA 1
ATOM 798 C C . TYR A 1 102 ? 7.362 -3.779 -15.051 1.00 93.94 102 TYR A C 1
ATOM 800 O O . TYR A 1 102 ? 6.286 -4.314 -14.776 1.00 93.94 102 TYR A O 1
ATOM 808 N N . SER A 1 103 ? 8.057 -4.076 -16.144 1.00 94.12 103 SER A N 1
ATOM 809 C CA . SER A 1 103 ? 7.668 -5.148 -17.054 1.00 94.12 103 SER A CA 1
ATOM 810 C C . SER A 1 103 ? 8.866 -5.625 -17.866 1.00 94.12 103 SER A C 1
ATOM 812 O O . SER A 1 103 ? 9.695 -4.825 -18.305 1.00 94.12 103 SER A O 1
ATOM 814 N N . GLY A 1 104 ? 8.970 -6.942 -18.059 1.00 92.12 104 GLY A N 1
ATOM 815 C CA . GLY A 1 104 ? 9.968 -7.546 -18.944 1.00 92.12 104 GLY A CA 1
ATOM 816 C C . GLY A 1 104 ? 11.423 -7.217 -18.588 1.00 92.12 104 GLY A C 1
ATOM 817 O O . GLY A 1 104 ? 12.220 -6.976 -19.489 1.00 92.12 104 GLY A O 1
ATOM 818 N N . GLY A 1 105 ? 11.770 -7.157 -17.296 1.00 92.69 105 GLY A N 1
ATOM 819 C CA . GLY A 1 105 ? 13.144 -6.864 -16.856 1.00 92.69 105 GLY A CA 1
ATOM 820 C C . GLY A 1 105 ? 13.509 -5.376 -16.830 1.00 92.69 105 GLY A C 1
ATOM 821 O O . GLY A 1 105 ? 14.667 -5.028 -16.593 1.00 92.69 105 GLY A O 1
ATOM 822 N N . ARG A 1 106 ? 12.550 -4.477 -17.081 1.00 94.81 106 ARG A N 1
ATOM 823 C CA . ARG A 1 106 ? 12.783 -3.033 -17.143 1.00 94.81 106 ARG A CA 1
ATOM 824 C C . ARG A 1 106 ? 11.881 -2.285 -16.177 1.00 94.81 106 ARG A C 1
ATOM 826 O O . ARG A 1 106 ? 10.680 -2.532 -16.119 1.00 94.81 106 ARG A O 1
ATOM 833 N N . PHE A 1 107 ? 12.483 -1.345 -15.459 1.00 94.50 107 PHE A N 1
ATOM 834 C CA . PHE A 1 107 ? 11.804 -0.384 -14.606 1.00 94.50 107 PHE A CA 1
ATOM 835 C C . PHE A 1 107 ? 11.750 0.979 -15.301 1.00 94.50 107 PHE A C 1
ATOM 837 O O . PHE A 1 107 ? 12.755 1.447 -15.842 1.00 94.50 107 PHE A O 1
ATOM 844 N N . PHE A 1 108 ? 10.583 1.608 -15.269 1.00 95.38 108 PHE A N 1
ATOM 845 C CA . PHE A 1 108 ? 10.321 2.969 -15.711 1.00 95.38 108 PHE A CA 1
ATOM 846 C C . PHE A 1 108 ? 9.745 3.761 -14.540 1.00 95.38 108 PHE A C 1
ATOM 848 O O . PHE A 1 108 ? 8.885 3.242 -13.831 1.00 95.38 108 PHE A O 1
ATOM 855 N N . ALA A 1 109 ? 10.185 5.004 -14.379 1.00 93.31 109 ALA A N 1
ATOM 856 C CA . ALA A 1 109 ? 9.614 5.966 -13.449 1.00 93.31 109 ALA A CA 1
ATOM 857 C C . ALA A 1 109 ? 9.396 7.312 -14.152 1.00 93.31 109 ALA A C 1
ATOM 859 O O . ALA A 1 109 ? 10.233 7.740 -14.948 1.00 93.31 109 ALA A O 1
ATOM 860 N N . ASP A 1 110 ? 8.274 7.957 -13.856 1.00 93.56 110 ASP A N 1
ATOM 861 C CA . ASP A 1 110 ? 7.951 9.334 -14.215 1.00 93.56 110 ASP A CA 1
ATOM 862 C C . ASP A 1 110 ? 7.548 10.058 -12.932 1.00 93.56 110 ASP A C 1
ATOM 864 O O . ASP A 1 110 ? 6.470 9.813 -12.389 1.00 93.56 110 ASP A O 1
ATOM 868 N N . ASP A 1 111 ? 8.442 10.908 -12.439 1.00 88.81 111 ASP A N 1
ATOM 869 C CA . ASP A 1 111 ? 8.234 11.707 -11.240 1.00 88.81 111 ASP A CA 1
ATOM 870 C C . ASP A 1 111 ? 8.037 13.160 -11.675 1.00 88.81 111 ASP A C 1
ATOM 872 O O . ASP A 1 111 ? 8.986 13.883 -11.980 1.00 88.81 111 ASP A O 1
ATOM 876 N N . ASN A 1 112 ? 6.776 13.590 -11.749 1.00 87.88 112 ASN A N 1
ATOM 877 C CA . ASN A 1 112 ? 6.389 14.942 -12.153 1.00 87.88 112 ASN A CA 1
ATOM 878 C C . ASN A 1 112 ? 6.995 15.404 -13.503 1.00 87.88 112 ASN A C 1
ATOM 880 O O . ASN A 1 112 ? 7.405 16.556 -13.660 1.00 87.88 112 ASN A O 1
ATOM 884 N N . GLY A 1 113 ? 7.060 14.503 -14.488 1.00 88.00 113 GLY A N 1
ATOM 885 C CA . GLY A 1 113 ? 7.598 14.757 -15.824 1.00 88.00 113 GLY A CA 1
ATOM 886 C C . GLY A 1 113 ? 9.077 14.399 -15.987 1.00 88.00 113 GLY A C 1
ATOM 887 O O . GLY A 1 113 ? 9.558 14.342 -17.125 1.00 88.00 113 GLY A O 1
ATOM 888 N N . GLU A 1 114 ? 9.800 14.131 -14.896 1.00 91.94 114 GLU A N 1
ATOM 889 C CA . GLU A 1 114 ? 11.164 13.615 -14.948 1.00 91.94 114 GLU A CA 1
ATOM 890 C C . GLU A 1 114 ? 11.146 12.099 -15.160 1.00 91.94 114 GLU A C 1
ATOM 892 O O . GLU A 1 114 ? 10.731 11.325 -14.299 1.00 91.94 114 GLU A O 1
ATOM 897 N N . LYS A 1 115 ? 11.598 11.670 -16.342 1.00 95.06 115 LYS A N 1
ATOM 898 C CA . LYS A 1 115 ? 11.493 10.278 -16.789 1.00 95.06 115 LYS A CA 1
ATOM 899 C C . LYS A 1 115 ? 12.818 9.553 -16.667 1.00 95.06 115 LYS A C 1
ATOM 901 O O . LYS A 1 115 ? 13.808 9.948 -17.281 1.00 95.06 115 LYS A O 1
ATOM 906 N N . ASN A 1 116 ? 12.796 8.427 -15.969 1.00 92.69 116 ASN A N 1
ATOM 907 C CA . ASN A 1 116 ? 13.938 7.551 -15.768 1.00 92.69 116 ASN A CA 1
ATOM 908 C C . ASN A 1 116 ? 13.592 6.121 -16.194 1.00 92.69 116 ASN A C 1
ATOM 910 O O . ASN A 1 116 ? 12.481 5.639 -15.986 1.00 92.69 116 ASN A O 1
ATOM 914 N N . GLN A 1 117 ? 14.557 5.417 -16.785 1.00 95.25 117 GLN A N 1
ATOM 915 C CA . GLN A 1 117 ? 14.414 3.996 -17.093 1.00 95.25 117 GLN A CA 1
ATOM 916 C C . GLN A 1 117 ? 15.713 3.247 -16.822 1.00 95.25 117 GLN A C 1
ATOM 918 O O . GLN A 1 117 ? 16.803 3.765 -17.069 1.00 95.25 117 GLN A O 1
ATOM 923 N N . ALA A 1 118 ? 15.593 2.014 -16.347 1.00 93.56 118 ALA A N 1
ATOM 924 C CA . ALA A 1 118 ? 16.729 1.139 -16.107 1.00 93.56 118 ALA A CA 1
ATOM 925 C C . ALA A 1 118 ? 16.339 -0.326 -16.303 1.00 93.56 118 ALA A C 1
ATOM 927 O O . ALA A 1 118 ? 15.221 -0.737 -15.989 1.00 93.56 118 ALA A O 1
ATOM 928 N N . GLU A 1 119 ? 17.282 -1.130 -16.785 1.00 95.88 119 GLU A N 1
ATOM 929 C CA . GLU A 1 119 ? 17.178 -2.582 -16.652 1.00 95.88 119 GLU A CA 1
ATOM 930 C C . GLU A 1 119 ? 17.376 -2.956 -15.183 1.00 95.88 119 GLU A C 1
ATOM 932 O O . GLU A 1 119 ? 18.268 -2.435 -14.505 1.00 95.88 119 GLU A O 1
ATOM 937 N N . MET A 1 120 ? 16.491 -3.802 -14.664 1.00 91.81 120 MET A N 1
ATOM 938 C CA . MET A 1 120 ? 16.471 -4.154 -13.251 1.00 91.81 120 MET A CA 1
ATOM 939 C C . MET A 1 120 ? 15.856 -5.536 -13.057 1.00 91.81 120 MET A C 1
ATOM 941 O O . MET A 1 120 ? 14.776 -5.837 -13.561 1.00 91.81 120 MET A O 1
ATOM 945 N N . GLU A 1 121 ? 16.513 -6.371 -12.262 1.00 91.56 121 GLU A N 1
ATOM 946 C CA . GLU A 1 121 ? 15.924 -7.625 -11.800 1.00 91.56 121 GLU A CA 1
ATOM 947 C C . GLU A 1 121 ? 14.748 -7.348 -10.855 1.00 91.56 121 GLU A C 1
ATOM 949 O O . GLU A 1 121 ? 14.843 -6.490 -9.972 1.00 91.56 121 GLU A O 1
ATOM 954 N N . TYR A 1 122 ? 13.651 -8.095 -10.995 1.00 86.62 122 TYR A N 1
ATOM 955 C CA . TYR A 1 122 ? 12.443 -7.880 -10.188 1.00 86.62 122 TYR A CA 1
ATOM 956 C C . TYR A 1 122 ? 12.729 -8.003 -8.686 1.00 86.62 122 TYR A C 1
ATOM 958 O O . TYR A 1 122 ? 12.267 -7.198 -7.882 1.00 86.62 122 TYR A O 1
ATOM 966 N N . SER A 1 123 ? 13.586 -8.952 -8.303 1.00 87.19 123 SER A N 1
ATOM 967 C CA . SER A 1 123 ? 14.026 -9.122 -6.915 1.00 87.19 123 SER A CA 1
ATOM 968 C C . SER A 1 123 ? 14.770 -7.896 -6.371 1.00 87.19 123 SER A C 1
ATOM 970 O O . SER A 1 123 ? 14.649 -7.569 -5.190 1.00 87.19 123 SER A O 1
ATOM 972 N N . VAL A 1 124 ? 15.522 -7.179 -7.211 1.00 88.12 124 VAL A N 1
ATOM 973 C CA . VAL A 1 124 ? 16.202 -5.935 -6.827 1.00 88.12 124 VAL A CA 1
ATOM 974 C C . VAL A 1 124 ? 15.186 -4.814 -6.636 1.00 88.12 124 VAL A C 1
ATOM 976 O O . VAL A 1 124 ? 15.289 -4.077 -5.655 1.00 88.12 124 VAL A O 1
ATOM 979 N N . LEU A 1 125 ? 14.194 -4.709 -7.523 1.00 86.44 125 LEU A N 1
ATOM 980 C CA . LEU A 1 125 ? 13.104 -3.741 -7.402 1.00 86.44 125 LEU A CA 1
ATOM 981 C C . LEU A 1 125 ? 12.318 -3.943 -6.102 1.00 86.44 125 LEU A C 1
ATOM 983 O O . LEU A 1 125 ? 12.201 -3.013 -5.309 1.00 86.44 125 LEU A O 1
ATOM 987 N N . VAL A 1 126 ? 11.844 -5.163 -5.850 1.00 81.69 126 VAL A N 1
ATOM 988 C CA . VAL A 1 126 ? 11.075 -5.510 -4.645 1.00 81.69 126 VAL A CA 1
ATOM 989 C C . VAL A 1 126 ? 11.871 -5.194 -3.374 1.00 81.69 126 VAL A C 1
ATOM 991 O O . VAL A 1 126 ? 11.356 -4.570 -2.449 1.00 81.69 126 VAL A O 1
ATOM 994 N N . ASN A 1 127 ? 13.168 -5.517 -3.351 1.00 81.12 127 ASN A N 1
ATOM 995 C CA . ASN A 1 127 ? 14.044 -5.162 -2.231 1.00 81.12 127 ASN A CA 1
ATOM 996 C C . ASN A 1 127 ? 14.200 -3.648 -2.027 1.00 81.12 127 ASN A C 1
ATOM 998 O O . ASN A 1 127 ? 14.406 -3.209 -0.895 1.00 81.12 127 ASN A O 1
ATOM 1002 N N . ARG A 1 128 ? 14.144 -2.840 -3.093 1.00 80.81 128 ARG A N 1
ATOM 1003 C CA . ARG A 1 128 ? 14.144 -1.374 -2.974 1.00 80.81 128 ARG A CA 1
ATOM 1004 C C . ARG A 1 128 ? 12.813 -0.876 -2.428 1.00 80.81 128 ARG A C 1
ATOM 1006 O O . ARG A 1 128 ? 12.820 -0.041 -1.532 1.00 80.81 128 ARG A O 1
ATOM 1013 N N . LEU A 1 129 ? 11.700 -1.423 -2.905 1.00 75.94 129 LEU A N 1
ATOM 1014 C CA . LEU A 1 129 ? 10.367 -1.033 -2.453 1.00 75.94 129 LEU A CA 1
ATOM 1015 C C . LEU A 1 129 ? 10.159 -1.325 -0.972 1.00 75.94 129 LEU A C 1
ATOM 1017 O O . LEU A 1 129 ? 9.747 -0.420 -0.265 1.00 75.94 129 LEU A O 1
ATOM 1021 N N . TYR A 1 130 ? 10.557 -2.495 -0.465 1.00 68.62 130 TYR A N 1
ATOM 1022 C CA . TYR A 1 130 ? 10.460 -2.797 0.973 1.00 68.62 130 TYR A CA 1
ATOM 1023 C C . TYR A 1 130 ? 11.292 -1.874 1.874 1.00 68.62 130 TYR A C 1
ATOM 1025 O O . TYR A 1 130 ? 11.047 -1.794 3.075 1.00 68.62 130 TYR A O 1
ATOM 1033 N N . ARG A 1 131 ? 12.302 -1.188 1.325 1.00 66.25 131 ARG A N 1
ATOM 1034 C CA . ARG A 1 131 ? 13.074 -0.183 2.072 1.00 66.25 131 ARG A CA 1
ATOM 1035 C C . ARG A 1 131 ? 12.410 1.187 2.068 1.00 66.25 131 ARG A C 1
ATOM 1037 O O . ARG A 1 131 ? 12.703 1.988 2.949 1.00 66.25 131 ARG A O 1
ATOM 1044 N N . ILE A 1 132 ? 11.597 1.467 1.052 1.00 66.44 132 ILE A N 1
ATOM 1045 C CA . ILE A 1 132 ? 11.002 2.783 0.809 1.00 66.44 132 ILE A CA 1
ATOM 1046 C C . ILE A 1 132 ? 9.576 2.824 1.351 1.00 66.44 132 ILE A C 1
ATOM 1048 O O . ILE A 1 132 ? 9.232 3.759 2.063 1.00 66.44 132 ILE A O 1
ATOM 1052 N N . TYR A 1 133 ? 8.768 1.813 1.047 1.00 65.94 133 TYR A N 1
ATOM 1053 C CA . TYR A 1 133 ? 7.376 1.713 1.453 1.00 65.94 133 TYR A CA 1
ATOM 1054 C C . TYR A 1 133 ? 7.247 0.783 2.664 1.00 65.94 133 TYR A C 1
ATOM 1056 O O . TYR A 1 133 ? 7.675 -0.373 2.597 1.00 65.94 133 TYR A O 1
ATOM 1064 N N . PRO A 1 134 ? 6.670 1.259 3.778 1.00 64.12 134 PRO A N 1
ATOM 1065 C CA . PRO A 1 134 ? 6.416 0.413 4.932 1.00 64.12 134 PRO A CA 1
ATOM 1066 C C . PRO A 1 134 ? 5.348 -0.629 4.589 1.00 64.12 134 PRO A C 1
ATOM 1068 O O . PRO A 1 134 ? 4.282 -0.294 4.075 1.00 64.12 134 PRO A O 1
ATOM 1071 N N . THR A 1 135 ? 5.603 -1.894 4.916 1.00 64.12 135 THR A N 1
ATOM 1072 C CA . THR A 1 135 ? 4.577 -2.936 4.829 1.00 64.12 135 THR A CA 1
ATOM 1073 C C . THR A 1 135 ? 3.515 -2.689 5.900 1.00 64.12 135 THR A C 1
ATOM 1075 O O . THR A 1 135 ? 3.839 -2.600 7.087 1.00 64.12 135 THR A O 1
ATOM 1078 N N . ILE A 1 136 ? 2.244 -2.604 5.506 1.00 65.31 136 ILE A N 1
ATOM 1079 C CA . ILE A 1 136 ? 1.118 -2.480 6.443 1.00 65.31 136 ILE A CA 1
ATOM 1080 C C . ILE A 1 136 ? 0.613 -3.884 6.784 1.00 65.31 136 ILE A C 1
ATOM 1082 O O . ILE A 1 136 ? -0.464 -4.308 6.376 1.00 65.31 136 ILE A O 1
ATOM 1086 N N . GLU A 1 137 ? 1.419 -4.635 7.531 1.00 70.19 137 GLU A N 1
ATOM 1087 C CA . GLU A 1 137 ? 0.989 -5.905 8.117 1.00 70.19 137 GLU A CA 1
ATOM 1088 C C . GLU A 1 137 ? 0.642 -5.695 9.589 1.00 70.19 137 GLU A C 1
ATOM 1090 O O . GLU A 1 137 ? 1.512 -5.604 10.456 1.00 70.19 137 GLU A O 1
ATOM 1095 N N . LEU A 1 138 ? -0.656 -5.607 9.880 1.00 74.88 138 LEU A N 1
ATOM 1096 C CA . LEU A 1 138 ? -1.158 -5.503 11.244 1.00 74.88 138 LEU A CA 1
ATOM 1097 C C . LEU A 1 138 ? -1.604 -6.879 11.727 1.00 74.88 138 LEU A C 1
ATOM 1099 O O . LEU A 1 138 ? -2.517 -7.487 11.181 1.00 74.88 138 LEU A O 1
ATOM 1103 N N . SER A 1 139 ? -0.994 -7.379 12.794 1.00 82.25 139 SER A N 1
ATOM 1104 C CA . SER A 1 139 ? -1.503 -8.577 13.458 1.00 82.25 139 SER A CA 1
ATOM 1105 C C . SER A 1 139 ? -2.750 -8.245 14.279 1.00 82.25 139 SER A C 1
ATOM 1107 O O . SER A 1 139 ? -2.880 -7.158 14.850 1.00 82.25 139 SER A O 1
ATOM 1109 N N . THR A 1 140 ? -3.662 -9.208 14.424 1.00 83.12 140 THR A N 1
ATOM 1110 C CA . THR A 1 140 ? -4.879 -9.006 15.227 1.00 83.12 140 THR A CA 1
ATOM 1111 C C . THR A 1 140 ? -4.564 -8.613 16.670 1.00 83.12 140 THR A C 1
ATOM 1113 O O . THR A 1 140 ? -5.316 -7.849 17.270 1.00 83.12 140 THR A O 1
ATOM 1116 N N . SER A 1 141 ? -3.451 -9.076 17.250 1.00 85.44 141 SER A N 1
ATOM 1117 C CA . SER A 1 141 ? -3.042 -8.721 18.618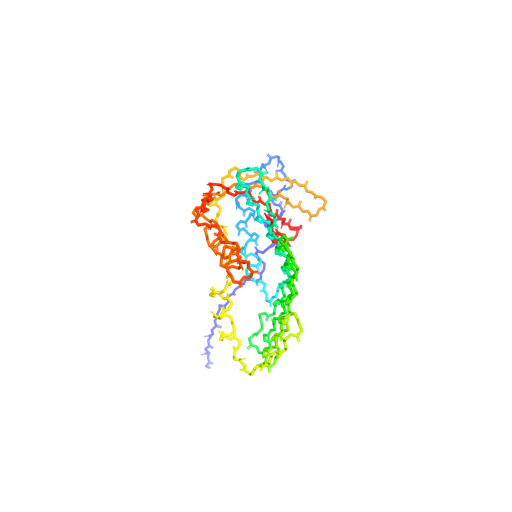 1.00 85.44 141 SER A CA 1
ATOM 1118 C C . SER A 1 141 ? -2.730 -7.227 18.787 1.00 85.44 141 SER A C 1
ATOM 1120 O O . SER A 1 141 ? -2.860 -6.702 19.894 1.00 85.44 141 SER A O 1
ATOM 1122 N N . GLN A 1 142 ? -2.384 -6.528 17.701 1.00 85.75 142 GLN A N 1
ATOM 1123 C CA . GLN A 1 142 ? -2.162 -5.080 17.678 1.00 85.75 142 GLN A CA 1
ATOM 1124 C C . GLN A 1 142 ? -3.469 -4.285 17.529 1.00 85.75 142 GLN A C 1
ATOM 1126 O O . GLN A 1 142 ? -3.518 -3.122 17.931 1.00 85.75 142 GLN A O 1
ATOM 1131 N N . MET A 1 143 ? -4.531 -4.915 17.011 1.00 88.12 143 MET A N 1
ATOM 1132 C CA . MET A 1 143 ? -5.848 -4.311 16.796 1.00 88.12 143 MET A CA 1
ATOM 1133 C C . MET A 1 143 ? -6.689 -4.339 18.080 1.00 88.12 143 MET A C 1
ATOM 1135 O O . MET A 1 143 ? -7.236 -5.371 18.499 1.00 88.12 143 MET A O 1
ATOM 1139 N N . LYS A 1 144 ? -6.799 -3.175 18.719 1.00 88.56 144 LYS A N 1
ATOM 1140 C CA . LYS A 1 144 ? -7.665 -2.920 19.873 1.00 88.56 144 LYS A CA 1
ATOM 1141 C C . LYS A 1 144 ? -9.030 -2.425 19.410 1.00 88.56 144 LYS A C 1
ATOM 1143 O O . LYS A 1 144 ? -9.124 -1.699 18.429 1.00 88.56 144 LYS A O 1
ATOM 1148 N N . GLY A 1 145 ? -10.081 -2.801 20.139 1.00 86.88 145 GLY A N 1
ATOM 1149 C CA . GLY A 1 145 ? -11.445 -2.374 19.818 1.00 86.88 145 GLY A CA 1
ATOM 1150 C C . GLY A 1 145 ? -11.927 -2.832 18.440 1.00 86.88 145 GLY A C 1
ATOM 1151 O O . GLY A 1 145 ? -12.732 -2.131 17.848 1.00 86.88 145 GLY A O 1
ATOM 1152 N N . LEU A 1 146 ? -11.412 -3.965 17.936 1.00 87.69 146 LEU A N 1
ATOM 1153 C CA . LEU A 1 146 ? -11.794 -4.516 16.636 1.00 87.69 146 LEU A CA 1
ATOM 1154 C C . LEU A 1 146 ? -13.304 -4.786 16.610 1.00 87.69 146 LEU A C 1
ATOM 1156 O O . LEU A 1 146 ? -13.776 -5.723 17.259 1.00 87.69 146 LEU A O 1
ATOM 1160 N N . ALA A 1 147 ? -14.030 -3.958 15.872 1.00 86.44 147 ALA A N 1
ATOM 1161 C CA . ALA A 1 147 ? -15.455 -4.095 15.614 1.00 86.44 147 ALA A CA 1
ATOM 1162 C C . ALA A 1 147 ? -15.670 -4.472 14.148 1.00 86.44 147 ALA A C 1
ATOM 1164 O O . ALA A 1 147 ? -14.840 -4.144 13.303 1.00 86.44 147 ALA A O 1
ATOM 1165 N N . VAL A 1 148 ? -16.772 -5.164 13.863 1.00 88.94 148 VAL A N 1
ATOM 1166 C CA . VAL A 1 148 ? -17.163 -5.561 12.508 1.00 88.94 148 VAL A CA 1
ATOM 1167 C C . VAL A 1 148 ? -18.609 -5.160 12.251 1.00 88.94 148 VAL A C 1
ATOM 1169 O O . VAL A 1 148 ? -19.463 -5.324 13.124 1.00 88.94 148 VAL A O 1
ATOM 1172 N N . GLU A 1 149 ? -18.866 -4.657 11.053 1.00 88.69 149 GLU A N 1
ATOM 1173 C CA . GLU A 1 149 ? -20.186 -4.317 10.539 1.00 88.69 149 GLU A CA 1
ATOM 1174 C C . GLU A 1 149 ? -20.367 -4.951 9.157 1.00 88.69 149 GLU A C 1
ATOM 1176 O O . GLU A 1 149 ? -19.446 -4.968 8.338 1.00 88.69 149 GLU A O 1
ATOM 1181 N N . GLU A 1 150 ? -21.554 -5.495 8.895 1.00 86.38 150 GLU A N 1
ATOM 1182 C CA . GLU A 1 150 ? -21.913 -5.989 7.568 1.00 86.38 150 GLU A CA 1
ATOM 1183 C C . GLU A 1 150 ? -22.387 -4.823 6.695 1.00 86.38 150 GLU A C 1
ATOM 1185 O O . GLU A 1 150 ? -23.264 -4.053 7.080 1.00 86.38 150 GLU A O 1
ATOM 1190 N N . THR A 1 151 ? -21.811 -4.701 5.504 1.00 87.56 151 THR A N 1
ATOM 1191 C CA . THR A 1 151 ? -22.143 -3.675 4.514 1.00 87.56 151 THR A CA 1
ATOM 1192 C C . THR A 1 151 ? -22.622 -4.330 3.218 1.00 87.56 151 THR A C 1
ATOM 1194 O O . THR A 1 151 ? -22.528 -5.544 3.025 1.00 87.56 151 THR A O 1
ATOM 1197 N N . SER A 1 152 ? -23.115 -3.534 2.266 1.00 87.19 152 SER A N 1
ATOM 1198 C CA . SER A 1 152 ? -23.464 -4.041 0.929 1.00 87.19 152 SER A CA 1
ATOM 1199 C C . SER A 1 152 ? -22.276 -4.668 0.184 1.00 87.19 152 SER A C 1
ATOM 1201 O O . SER A 1 152 ? -22.473 -5.543 -0.670 1.00 87.19 152 SER A O 1
ATOM 1203 N N . GLU A 1 153 ? -21.061 -4.232 0.523 1.00 82.19 153 GLU A N 1
ATOM 1204 C CA . GLU A 1 153 ? -19.797 -4.592 -0.124 1.00 82.19 153 GLU A CA 1
ATOM 1205 C C . GLU A 1 153 ? -19.081 -5.765 0.568 1.00 82.19 153 GLU A C 1
ATOM 1207 O O . GLU A 1 153 ? -18.283 -6.454 -0.067 1.00 82.19 153 GLU A O 1
ATOM 1212 N N . GLY A 1 154 ? -19.422 -6.070 1.824 1.00 87.94 154 GLY A N 1
ATOM 1213 C CA . GLY A 1 154 ? -18.833 -7.172 2.582 1.00 87.94 154 GLY A CA 1
ATOM 1214 C C . GLY A 1 154 ? -18.833 -6.903 4.084 1.00 87.94 154 GLY A C 1
ATOM 1215 O O . GLY A 1 154 ? -19.856 -6.536 4.651 1.00 87.94 154 GLY A O 1
ATOM 1216 N N . LEU A 1 155 ? -17.692 -7.104 4.738 1.00 89.56 155 LEU A N 1
ATOM 1217 C CA . LEU A 1 155 ? -17.496 -6.853 6.163 1.00 89.56 155 LEU A CA 1
ATOM 1218 C C . LEU A 1 155 ? -16.526 -5.684 6.347 1.00 89.56 155 LEU A C 1
ATOM 1220 O O . LEU A 1 155 ? -15.367 -5.770 5.940 1.00 89.56 155 LEU A O 1
ATOM 1224 N N . SER A 1 156 ? -16.997 -4.608 6.969 1.00 89.94 156 SER A N 1
ATOM 1225 C CA . SER A 1 156 ? -16.173 -3.466 7.361 1.00 89.94 156 SER A CA 1
ATOM 1226 C C . SER A 1 156 ? -15.676 -3.666 8.786 1.00 89.94 156 SER A C 1
ATOM 1228 O O . SER A 1 156 ? -16.476 -3.917 9.689 1.00 89.94 156 SER A O 1
ATOM 1230 N N . PHE A 1 157 ? -14.366 -3.565 9.007 1.00 90.75 157 PHE A N 1
ATOM 1231 C CA . PHE A 1 157 ? -13.784 -3.610 10.343 1.00 90.75 157 PHE A CA 1
ATOM 1232 C C . PHE A 1 157 ? -13.218 -2.253 10.713 1.00 90.75 157 PHE A C 1
ATOM 1234 O O . PHE A 1 157 ? -12.549 -1.615 9.907 1.00 90.75 157 PHE A O 1
ATOM 1241 N N . SER A 1 158 ? -13.409 -1.861 11.967 1.00 91.19 158 SER A N 1
ATOM 1242 C CA . SER A 1 158 ? -12.775 -0.683 12.555 1.00 91.19 158 SER A CA 1
ATOM 1243 C C . SER A 1 158 ? -11.934 -1.092 13.755 1.00 91.19 158 SER A C 1
ATOM 1245 O O . SER A 1 158 ? -12.304 -1.987 14.519 1.00 91.19 158 SER A O 1
ATOM 1247 N N . PHE A 1 159 ? -10.767 -0.473 13.909 1.00 90.62 159 PHE A N 1
ATOM 1248 C CA . PHE A 1 159 ? -9.838 -0.808 14.982 1.00 90.62 159 PHE A CA 1
ATOM 1249 C C . PHE A 1 159 ? -8.956 0.379 15.369 1.00 90.62 159 PHE A C 1
ATOM 1251 O O . PHE A 1 159 ? -8.802 1.356 14.640 1.00 90.62 159 PHE A O 1
ATOM 1258 N N . GLN A 1 160 ? -8.343 0.268 16.543 1.00 89.75 160 GLN A N 1
ATOM 1259 C CA . GLN A 1 160 ? -7.288 1.156 17.010 1.00 89.75 160 GLN A CA 1
ATOM 1260 C C . GLN A 1 160 ? -5.984 0.386 17.147 1.00 89.75 160 GLN A C 1
ATOM 1262 O O . GLN A 1 160 ? -5.965 -0.746 17.631 1.00 89.75 160 GLN A O 1
ATOM 1267 N N . VAL A 1 161 ? -4.875 1.028 16.807 1.00 88.06 161 VAL A N 1
ATOM 1268 C CA . VAL A 1 161 ? -3.530 0.497 17.034 1.00 88.06 161 VAL A CA 1
ATOM 1269 C C . VAL A 1 161 ? -2.687 1.481 17.835 1.00 88.06 161 VAL A C 1
ATOM 1271 O O . VAL A 1 161 ? -2.915 2.695 17.841 1.00 88.06 161 VAL A O 1
ATOM 1274 N N . SER A 1 162 ? -1.706 0.947 18.563 1.00 84.62 162 SER A N 1
ATOM 1275 C CA . SER A 1 162 ? -0.739 1.774 19.286 1.00 84.62 162 SER A CA 1
ATOM 1276 C C . SER A 1 162 ? 0.173 2.521 18.315 1.00 84.62 162 SER A C 1
ATOM 1278 O O . SER A 1 162 ? 0.473 2.019 17.233 1.00 84.62 162 SER A O 1
ATOM 1280 N N . ALA A 1 163 ? 0.702 3.667 18.747 1.00 77.88 163 ALA A N 1
ATOM 1281 C CA . ALA A 1 163 ? 1.729 4.407 18.013 1.00 77.88 163 ALA A CA 1
ATOM 1282 C C . ALA A 1 163 ? 2.894 3.532 17.528 1.00 77.88 163 ALA A C 1
ATOM 1284 O O . ALA A 1 163 ? 3.330 3.656 16.390 1.00 77.88 163 ALA A O 1
ATOM 1285 N N . GLY A 1 164 ? 3.363 2.601 18.367 1.00 80.12 164 GLY A N 1
ATOM 1286 C CA . GLY A 1 164 ? 4.446 1.685 18.002 1.00 80.12 164 GLY A CA 1
ATOM 1287 C C . GLY A 1 164 ? 4.113 0.778 16.814 1.00 80.12 164 GLY A C 1
ATOM 1288 O O . GLY A 1 164 ? 5.013 0.417 16.068 1.00 80.12 164 GLY A O 1
ATOM 1289 N N . SER A 1 165 ? 2.833 0.454 16.604 1.00 79.00 165 SER A N 1
ATOM 1290 C CA . SER A 1 165 ? 2.391 -0.418 15.504 1.00 79.00 165 SER A CA 1
ATOM 1291 C C . SER A 1 165 ? 2.313 0.310 14.159 1.00 79.00 165 SER A C 1
ATOM 1293 O O . SER A 1 165 ? 2.357 -0.337 13.123 1.00 79.00 165 SER A O 1
ATOM 1295 N N . VAL A 1 166 ? 2.226 1.644 14.167 1.00 76.88 166 VAL A N 1
ATOM 1296 C CA . VAL A 1 166 ? 2.175 2.493 12.958 1.00 76.88 166 VAL A CA 1
ATOM 1297 C C . VAL A 1 166 ? 3.403 3.381 12.808 1.00 76.88 166 VAL A C 1
ATOM 1299 O O . VAL A 1 166 ? 3.445 4.236 11.928 1.00 76.88 166 VAL A O 1
ATOM 1302 N N . LYS A 1 167 ? 4.428 3.175 13.641 1.00 78.31 167 LYS A N 1
ATOM 1303 C CA . LYS A 1 167 ? 5.638 3.997 13.628 1.00 78.31 167 LYS A CA 1
ATOM 1304 C C . LYS A 1 167 ? 6.288 4.020 12.243 1.00 78.31 167 LYS A C 1
ATOM 1306 O O . LYS A 1 167 ? 6.676 5.084 11.795 1.00 78.31 167 LYS A O 1
ATOM 1311 N N . GLY A 1 168 ? 6.341 2.883 11.544 1.00 76.75 168 GLY A N 1
ATOM 1312 C CA . GLY A 1 168 ? 6.900 2.818 10.189 1.00 76.75 168 GLY A CA 1
ATOM 1313 C C . GLY A 1 168 ? 6.148 3.687 9.173 1.00 76.75 168 GLY A C 1
ATOM 1314 O O . GLY A 1 168 ? 6.781 4.326 8.340 1.00 76.75 168 GLY A O 1
ATOM 1315 N N . LEU A 1 169 ? 4.816 3.773 9.279 1.00 77.06 169 LEU A N 1
ATOM 1316 C CA . LEU A 1 169 ? 3.994 4.657 8.442 1.00 77.06 169 LEU A CA 1
ATOM 1317 C C . LEU A 1 169 ? 4.213 6.130 8.791 1.00 77.06 169 LEU A C 1
ATOM 1319 O O . LEU A 1 169 ? 4.348 6.959 7.896 1.00 77.06 169 LEU A O 1
ATOM 1323 N N . ALA A 1 170 ? 4.295 6.447 10.085 1.00 76.75 170 ALA A N 1
ATOM 1324 C CA . ALA A 1 170 ? 4.596 7.798 10.543 1.00 76.75 170 ALA A CA 1
ATOM 1325 C C . ALA A 1 170 ? 6.003 8.243 10.102 1.00 76.75 170 ALA A C 1
ATOM 1327 O O . ALA A 1 170 ? 6.154 9.333 9.559 1.00 76.75 170 ALA A O 1
ATOM 1328 N N . ASP A 1 171 ? 7.017 7.389 10.263 1.00 78.69 171 ASP A N 1
ATOM 1329 C CA . ASP A 1 171 ? 8.391 7.648 9.819 1.00 78.69 171 ASP A CA 1
ATOM 1330 C C . ASP A 1 171 ? 8.452 7.834 8.295 1.00 78.69 171 ASP A C 1
ATOM 1332 O O . ASP A 1 171 ? 9.122 8.745 7.811 1.00 78.69 171 ASP A O 1
ATOM 1336 N N . PHE A 1 172 ? 7.727 7.006 7.533 1.00 78.75 172 PHE A N 1
ATOM 1337 C CA . PHE A 1 172 ? 7.605 7.152 6.084 1.00 78.75 172 PHE A CA 1
ATOM 1338 C C . PHE A 1 172 ? 7.019 8.514 5.706 1.00 78.75 172 PHE A C 1
ATOM 1340 O O . PHE A 1 172 ? 7.655 9.257 4.960 1.00 78.75 172 PHE A O 1
ATOM 1347 N N . ALA A 1 173 ? 5.855 8.870 6.256 1.00 78.88 173 ALA A N 1
ATOM 1348 C CA . ALA A 1 173 ? 5.201 10.147 5.988 1.00 78.88 173 ALA A CA 1
ATOM 1349 C C . ALA A 1 173 ? 6.115 11.334 6.339 1.00 78.88 173 ALA A C 1
ATOM 1351 O O . ALA A 1 173 ? 6.253 12.268 5.551 1.00 78.88 173 ALA A O 1
ATOM 1352 N N . MET A 1 174 ? 6.815 11.265 7.475 1.00 78.56 174 MET A N 1
ATOM 1353 C CA . MET A 1 174 ? 7.772 12.293 7.888 1.00 78.56 174 MET A CA 1
ATOM 1354 C C . MET A 1 174 ? 8.975 12.392 6.948 1.00 78.56 174 MET A C 1
ATOM 1356 O O . MET A 1 174 ? 9.368 13.502 6.602 1.00 78.56 174 MET A O 1
ATOM 1360 N N . ASN A 1 175 ? 9.531 11.271 6.480 1.00 78.31 175 ASN A N 1
ATOM 1361 C CA . ASN A 1 175 ? 10.609 11.278 5.487 1.00 78.31 175 ASN A CA 1
ATOM 1362 C C . ASN A 1 175 ? 10.148 11.894 4.156 1.00 78.31 175 ASN A C 1
ATOM 1364 O O . ASN A 1 175 ? 10.888 12.664 3.547 1.00 78.31 175 ASN A O 1
ATOM 1368 N N . GLN A 1 176 ? 8.921 11.600 3.710 1.00 77.31 176 GLN A N 1
ATOM 1369 C CA . GLN A 1 176 ? 8.354 12.232 2.515 1.00 77.31 176 GLN A CA 1
ATOM 1370 C C . GLN A 1 176 ? 8.207 13.747 2.715 1.00 77.31 176 GLN A C 1
ATOM 1372 O O . GLN A 1 176 ? 8.613 14.525 1.856 1.00 77.31 176 GLN A O 1
ATOM 1377 N N . ILE A 1 177 ? 7.712 14.186 3.874 1.00 77.12 177 ILE A N 1
ATOM 1378 C CA . ILE A 1 177 ? 7.642 15.613 4.206 1.00 77.12 177 ILE A CA 1
ATOM 1379 C C . ILE A 1 177 ? 9.038 16.241 4.197 1.00 77.12 177 ILE A C 1
ATOM 1381 O O . ILE A 1 177 ? 9.215 17.274 3.570 1.00 77.12 177 ILE A O 1
ATOM 1385 N N . GLN A 1 178 ? 10.048 15.615 4.799 1.00 76.50 178 GLN A N 1
ATOM 1386 C CA . GLN A 1 178 ? 11.417 16.145 4.804 1.00 76.50 178 GLN A CA 1
ATOM 1387 C C . GLN A 1 178 ? 12.013 16.311 3.404 1.00 76.50 178 GLN A C 1
ATOM 1389 O O . GLN A 1 178 ? 12.722 17.282 3.151 1.00 76.50 178 GLN A O 1
ATOM 1394 N N . ASN A 1 179 ? 11.723 15.383 2.492 1.00 73.56 179 ASN A N 1
ATOM 1395 C CA . ASN A 1 179 ? 12.249 15.433 1.131 1.00 73.56 179 ASN A CA 1
ATOM 1396 C C . ASN A 1 179 ? 11.562 16.497 0.264 1.00 73.56 179 ASN A C 1
ATOM 1398 O O . ASN A 1 179 ? 12.181 17.024 -0.659 1.00 73.56 179 ASN A O 1
ATOM 1402 N N . PHE A 1 180 ? 10.293 16.810 0.546 1.00 69.81 180 PHE A N 1
ATOM 1403 C CA . PHE A 1 180 ? 9.457 17.610 -0.353 1.00 69.81 180 PHE A CA 1
ATOM 1404 C C . PHE A 1 180 ? 8.900 18.902 0.263 1.00 69.81 180 PHE A C 1
ATOM 1406 O O . PHE A 1 180 ? 8.361 19.723 -0.473 1.00 69.81 180 PHE A O 1
ATOM 1413 N N . SER A 1 181 ? 9.062 19.138 1.566 1.00 67.31 181 SER A N 1
ATOM 1414 C CA . SER A 1 181 ? 8.624 20.342 2.286 1.00 67.31 181 SER A CA 1
ATOM 1415 C C . SER A 1 181 ? 9.813 21.060 2.928 1.00 67.31 181 SER A C 1
ATOM 1417 O O . SER A 1 181 ? 10.685 20.443 3.532 1.00 67.31 181 SER A O 1
ATOM 1419 N N . GLY A 1 182 ? 9.822 22.395 2.848 1.00 63.81 182 GLY A N 1
ATOM 1420 C CA . GLY A 1 182 ? 10.787 23.233 3.575 1.00 63.81 182 GLY A CA 1
ATOM 1421 C C . GLY A 1 182 ? 10.478 23.366 5.072 1.00 63.81 182 GLY A C 1
ATOM 1422 O O . GLY A 1 182 ? 11.314 23.846 5.834 1.00 63.81 182 GLY A O 1
ATOM 1423 N N . TYR A 1 183 ? 9.283 22.946 5.494 1.00 64.19 183 TYR A N 1
ATOM 1424 C CA . TYR A 1 183 ? 8.882 22.870 6.893 1.00 64.19 183 TYR A CA 1
ATOM 1425 C C . TYR A 1 183 ? 8.989 21.425 7.379 1.00 64.19 183 TYR A C 1
ATOM 1427 O O . TYR A 1 183 ? 8.277 20.548 6.881 1.00 64.19 183 TYR A O 1
ATOM 1435 N N . ILE A 1 184 ? 9.878 21.202 8.349 1.00 64.88 184 ILE A N 1
ATOM 1436 C CA . ILE A 1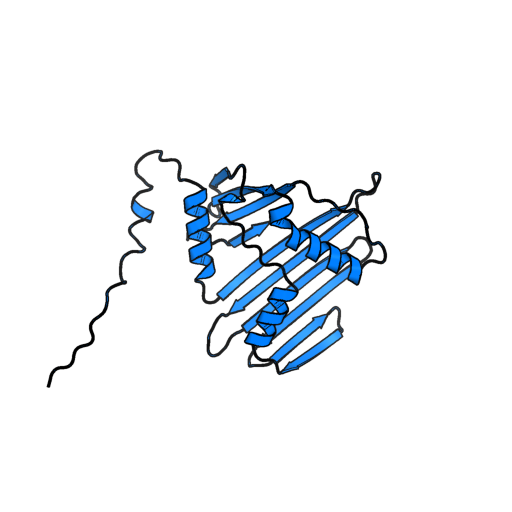 184 ? 10.110 19.907 8.989 1.00 64.88 184 ILE A CA 1
ATOM 1437 C C . ILE A 1 184 ? 9.712 20.042 10.460 1.00 64.88 184 ILE A C 1
ATOM 1439 O O . ILE A 1 184 ? 10.436 20.676 11.230 1.00 64.88 184 ILE A O 1
ATOM 1443 N N . PRO A 1 185 ? 8.587 19.452 10.879 1.00 63.78 185 PRO A N 1
ATOM 1444 C CA . PRO A 1 185 ? 8.246 19.389 12.289 1.00 63.78 185 PRO A CA 1
ATOM 1445 C C . PRO A 1 185 ? 9.221 18.438 12.998 1.00 63.78 185 PRO A C 1
ATOM 1447 O O . PRO A 1 185 ? 9.367 17.280 12.606 1.00 63.78 185 PRO A O 1
ATOM 1450 N N . THR A 1 186 ? 9.907 18.931 14.030 1.00 62.47 186 THR A N 1
ATOM 1451 C CA . THR A 1 186 ? 10.957 18.187 14.750 1.00 62.47 186 THR A CA 1
ATOM 1452 C C . THR A 1 186 ? 10.422 17.294 15.869 1.00 62.47 186 THR A C 1
ATOM 1454 O O . THR A 1 186 ? 11.102 16.346 16.249 1.00 62.47 186 THR A O 1
ATOM 1457 N N . ASP A 1 187 ? 9.197 17.543 16.347 1.00 62.59 187 ASP A N 1
ATOM 1458 C CA . ASP A 1 187 ? 8.612 16.888 17.527 1.00 62.59 187 ASP A CA 1
ATOM 1459 C C . ASP A 1 187 ? 7.235 16.268 17.236 1.00 62.59 187 ASP A C 1
ATOM 1461 O O . ASP A 1 187 ? 6.225 16.574 17.875 1.00 62.59 187 ASP A O 1
ATOM 1465 N N . VAL A 1 188 ? 7.172 15.373 16.247 1.00 65.25 188 VAL A N 1
ATOM 1466 C CA . VAL A 1 188 ? 5.949 14.606 15.964 1.00 65.25 188 VAL A CA 1
ATOM 1467 C C . VAL A 1 188 ? 5.911 13.358 16.840 1.00 65.25 188 VAL A C 1
ATOM 1469 O O . VAL A 1 188 ? 6.790 12.502 16.768 1.00 65.25 188 VAL A O 1
ATOM 1472 N N . SER A 1 189 ? 4.860 13.222 17.650 1.00 66.50 189 SER A N 1
ATOM 1473 C CA . SER A 1 189 ? 4.575 11.987 18.383 1.00 66.50 189 SER A CA 1
ATOM 1474 C C . SER A 1 189 ? 3.204 11.442 17.996 1.00 66.50 189 SER A C 1
ATOM 1476 O O . SER A 1 189 ? 2.174 12.094 18.157 1.00 66.50 189 SER A O 1
ATOM 1478 N N . THR A 1 190 ? 3.176 10.214 17.485 1.00 69.00 190 THR A N 1
ATOM 1479 C CA . THR A 1 190 ? 1.926 9.476 17.295 1.00 69.00 190 THR A CA 1
ATOM 1480 C C . THR A 1 190 ? 1.487 8.926 18.651 1.00 69.00 190 THR A C 1
ATOM 1482 O O . THR A 1 190 ? 2.307 8.388 19.392 1.00 69.00 190 THR A O 1
ATOM 1485 N N . LYS A 1 191 ? 0.201 9.043 19.002 1.00 73.44 191 LYS A N 1
ATOM 1486 C CA . LYS A 1 191 ? -0.357 8.448 20.235 1.00 73.44 191 LYS A CA 1
ATOM 1487 C C . LYS A 1 191 ? -1.097 7.147 19.932 1.00 73.44 191 LYS A C 1
ATOM 1489 O O . LYS A 1 191 ? -0.755 6.079 20.438 1.00 73.44 191 LYS A O 1
ATOM 1494 N N . THR A 1 192 ? -2.081 7.238 19.052 1.00 72.06 192 THR A N 1
ATOM 1495 C CA . THR A 1 192 ? -2.919 6.132 18.584 1.00 72.06 192 THR A CA 1
ATOM 1496 C C . THR A 1 192 ? -3.267 6.385 17.127 1.00 72.06 192 THR A C 1
ATOM 1498 O O . THR A 1 192 ? -3.429 7.543 16.748 1.00 72.06 192 THR A O 1
ATOM 1501 N N . ALA A 1 193 ? -3.425 5.325 16.343 1.00 80.50 193 ALA A N 1
ATOM 1502 C CA . ALA A 1 193 ? -4.016 5.409 15.013 1.00 80.50 193 ALA A CA 1
ATOM 1503 C C . ALA A 1 193 ? -5.324 4.621 14.988 1.00 80.50 193 ALA A C 1
ATOM 1505 O O . ALA A 1 193 ? -5.473 3.623 15.700 1.00 80.50 193 ALA A O 1
ATOM 1506 N N . GLN A 1 194 ? -6.269 5.109 14.197 1.00 85.19 194 GLN A N 1
ATOM 1507 C CA . GLN A 1 194 ? -7.498 4.405 13.863 1.00 85.19 194 GLN A CA 1
ATOM 1508 C C . GLN A 1 194 ? -7.338 3.867 12.451 1.00 85.19 194 GLN A C 1
ATOM 1510 O O . GLN A 1 194 ? -6.698 4.525 11.636 1.00 85.19 194 GLN A O 1
ATOM 1515 N N . GLY A 1 195 ? -7.886 2.687 12.198 1.00 83.62 195 GLY A N 1
ATOM 1516 C CA . GLY A 1 195 ? -7.905 2.114 10.866 1.00 83.62 195 GLY A CA 1
ATOM 1517 C C . GLY A 1 195 ? -9.256 1.501 10.548 1.00 83.62 195 GLY A C 1
ATOM 1518 O O . GLY A 1 195 ? -9.985 1.062 11.450 1.00 83.62 195 GLY A O 1
ATOM 1519 N N . GLN A 1 196 ? -9.569 1.479 9.261 1.00 88.31 196 GLN A N 1
ATOM 1520 C CA . GLN A 1 196 ? -10.690 0.752 8.692 1.00 88.31 196 GLN A CA 1
ATOM 1521 C C . GLN A 1 196 ? -10.185 -0.227 7.637 1.00 88.31 196 GLN A C 1
ATOM 1523 O O . GLN A 1 196 ? -9.225 0.048 6.920 1.00 88.31 196 GLN A O 1
ATOM 1528 N N . LEU A 1 197 ? -10.821 -1.392 7.547 1.00 86.50 197 LEU A N 1
ATOM 1529 C CA . LEU A 1 197 ? -10.539 -2.351 6.484 1.00 86.50 197 LEU A CA 1
ATOM 1530 C C . LEU A 1 197 ? -11.836 -2.940 5.934 1.00 86.50 197 LEU A C 1
ATOM 1532 O O . LEU A 1 197 ? -12.780 -3.183 6.688 1.00 86.50 197 LEU A O 1
ATOM 1536 N N . LEU A 1 198 ? -11.861 -3.211 4.634 1.00 87.44 198 LEU A N 1
ATOM 1537 C CA . LEU A 1 198 ? -12.977 -3.881 3.973 1.00 87.44 198 LEU A CA 1
ATOM 1538 C C . LEU A 1 198 ? -12.558 -5.289 3.557 1.00 87.44 198 LEU A C 1
ATOM 1540 O O . LEU A 1 198 ? -11.523 -5.474 2.911 1.00 87.44 198 LEU A O 1
ATOM 1544 N N . VAL A 1 199 ? -13.373 -6.274 3.930 1.00 87.06 199 VAL A N 1
ATOM 1545 C CA . VAL A 1 199 ? -13.276 -7.653 3.449 1.00 87.06 199 VAL A CA 1
ATOM 1546 C C . VAL A 1 199 ? -14.467 -7.942 2.550 1.00 87.06 199 VAL A C 1
ATOM 1548 O O . VAL A 1 199 ? -15.607 -7.837 2.999 1.00 87.06 199 VAL A O 1
ATOM 1551 N N . ASP A 1 200 ? -14.223 -8.337 1.303 1.00 87.06 200 ASP A N 1
ATOM 1552 C CA . ASP A 1 200 ? -15.296 -8.661 0.364 1.00 87.06 200 ASP A CA 1
ATOM 1553 C C . ASP A 1 200 ? -16.034 -9.965 0.737 1.00 87.06 200 ASP A C 1
ATOM 1555 O O . ASP A 1 200 ? -15.638 -10.737 1.617 1.00 87.06 200 ASP A O 1
ATOM 1559 N N . LYS A 1 201 ? -17.120 -10.264 0.019 1.00 83.94 201 LYS A N 1
ATOM 1560 C CA . LYS A 1 201 ? -17.903 -11.503 0.212 1.00 83.94 201 LYS A CA 1
ATOM 1561 C C . LYS A 1 201 ? -17.103 -12.780 -0.063 1.00 83.94 201 LYS A C 1
ATOM 1563 O O . LYS A 1 201 ? -17.497 -13.859 0.376 1.00 83.94 201 LYS A O 1
ATOM 1568 N N . ASN A 1 202 ? -15.984 -12.667 -0.774 1.00 84.94 202 ASN A N 1
ATOM 1569 C CA . ASN A 1 202 ? -15.054 -13.755 -1.024 1.00 84.94 202 ASN A CA 1
ATOM 1570 C C . ASN A 1 202 ? -13.908 -13.771 -0.006 1.00 84.94 202 ASN A C 1
ATOM 1572 O O . ASN A 1 202 ? -12.917 -14.450 -0.254 1.00 84.94 202 ASN A O 1
ATOM 1576 N N . THR A 1 203 ? -14.023 -13.075 1.123 1.00 84.88 203 THR A N 1
ATOM 1577 C CA . THR A 1 203 ? -13.028 -13.045 2.197 1.00 84.88 203 THR A CA 1
ATOM 1578 C C . THR A 1 203 ? -11.639 -12.565 1.752 1.00 84.88 203 THR A C 1
ATOM 1580 O O . THR A 1 203 ? -10.638 -13.125 2.200 1.00 84.88 203 THR A O 1
ATOM 1583 N N . TYR A 1 204 ? -11.555 -11.587 0.850 1.00 84.75 204 TYR A N 1
ATOM 1584 C CA . TYR A 1 204 ? -10.318 -10.875 0.515 1.00 84.75 204 TYR A CA 1
ATOM 1585 C C . TYR A 1 204 ? -10.335 -9.478 1.118 1.00 84.75 204 TYR A C 1
ATOM 1587 O O . TYR A 1 204 ? -11.359 -8.804 1.079 1.00 84.75 204 TYR A O 1
ATOM 1595 N N . ILE A 1 205 ? -9.195 -9.031 1.644 1.00 84.06 205 ILE A N 1
ATOM 1596 C CA . ILE A 1 205 ? -8.998 -7.617 1.979 1.00 84.06 205 ILE A CA 1
ATOM 1597 C C . ILE A 1 205 ? -8.944 -6.831 0.667 1.00 84.06 205 ILE A C 1
ATOM 1599 O O . ILE A 1 205 ? -8.101 -7.131 -0.179 1.00 84.06 205 ILE A O 1
ATOM 1603 N N . THR A 1 206 ? -9.836 -5.856 0.509 1.00 81.56 206 THR A N 1
ATOM 1604 C CA . THR A 1 206 ? -9.941 -5.022 -0.701 1.00 81.56 206 THR A CA 1
ATOM 1605 C C . THR A 1 206 ? -9.629 -3.551 -0.450 1.00 81.56 206 THR A C 1
ATOM 1607 O O . THR A 1 206 ? -9.382 -2.819 -1.402 1.00 81.56 206 THR A O 1
ATOM 1610 N N . GLN A 1 207 ? -9.627 -3.108 0.811 1.00 80.50 207 GLN A N 1
ATOM 1611 C CA . GLN A 1 207 ? -9.320 -1.727 1.184 1.00 80.50 207 GLN A CA 1
ATOM 1612 C C . GLN A 1 207 ? -8.757 -1.652 2.607 1.00 80.50 207 GLN A C 1
ATOM 1614 O O . GLN A 1 207 ? -9.211 -2.386 3.490 1.00 80.50 207 GLN A O 1
ATOM 1619 N N . ILE A 1 208 ? -7.801 -0.742 2.822 1.00 77.81 208 ILE A N 1
ATOM 1620 C CA . ILE A 1 208 ? -7.271 -0.339 4.133 1.00 77.81 208 ILE A CA 1
ATOM 1621 C C . ILE A 1 208 ? -7.186 1.196 4.153 1.00 77.81 208 ILE A C 1
ATOM 1623 O O . ILE A 1 208 ? -6.672 1.784 3.202 1.00 77.81 208 ILE A O 1
ATOM 1627 N N . GLN A 1 209 ? -7.683 1.827 5.220 1.00 74.56 209 GLN A N 1
ATOM 1628 C CA . GLN A 1 209 ? -7.655 3.278 5.454 1.00 74.56 209 GLN A CA 1
ATOM 1629 C C . GLN A 1 209 ? -7.196 3.589 6.879 1.00 74.56 209 GLN A C 1
ATOM 1631 O O . GLN A 1 209 ? -7.613 2.843 7.797 1.00 74.56 209 GLN A O 1
#

Secondary structure (DSSP, 8-state):
----------SSSSSSSSTTSSSS-----HHHHHHHHHHHHTT-SEEEEEEEEEEEE-STT--EEEEEEEEEEEE--SSS-EEEEEEEEEETTEEEEEEEEEETTEEEEEETTEEEEEE--HHHHHHHHHHHSPP----GGG-EEEEEEE-SSEEEEEEEEEHHHHHHHHHHHHHHHHHH-S---S-----EEEEEEEEETTS-EEEE-

pLDDT: mean 76.93, std 17.54, range [23.52, 95.88]

Sequence (209 aa):
MENKKCVGWAGLLLCVLLTMLLGGCQQVDPRSVYTQAQKKTAALSGSEEHIQLTLVLDPEGQSSQYTWDITAKFVQDDKSPQMEIRSENTFPDRSFYSYSLYSGGRFFADDNGEKNQAEMEYSVLVNRLYRIYPTIELSTSQMKGLAVEETSEGLSFSFQVSAGSVKGLADFAMNQIQNFSGYIPTDVSTKTAQGQLLVDKNTYITQIQ

Radius of gyration: 21.16 Å; chains: 1; bounding box: 45×79×39 Å